Protein AF-A0A0F9W811-F1 (afdb_monomer)

Sequence (191 aa):
DYILAFFDRDYGKLIGFLNEFILLLQENDELLKRELPMYFTNFIKNNLNNFWKDELVLSNKDFNTFKDIHLFGCFFSDLANLFYLLVNPNNKFMLFNYDKCARYLFGCSMVTVLMHFQEDIDEKNLKCSVYDNKNNVLEYKLMIDSTKKIIFFTFDLRYLKEYNIRQIDCIVQTTQKHYQSCDINLTEYLQ

Solvent-accessible surface area (backbone atoms only — not comparable to full-atom values): 11214 Å² total; per-residue (Å²): 106,70,65,41,60,54,44,75,66,38,63,68,60,49,53,52,51,52,54,54,51,54,58,50,70,71,49,57,72,71,57,33,70,61,46,49,64,52,52,52,52,51,49,50,70,74,51,58,40,69,58,58,49,50,36,41,63,74,65,75,48,58,68,68,66,41,39,56,67,62,46,47,56,50,49,52,42,52,51,48,40,57,56,44,37,79,79,33,83,81,60,74,72,71,77,77,64,73,59,84,68,59,73,68,81,76,48,69,52,65,51,70,51,76,49,81,48,97,55,73,59,63,72,93,60,54,45,74,50,38,25,38,90,83,71,46,80,56,84,67,48,79,48,67,45,96,78,32,30,37,41,36,44,35,30,53,40,58,61,34,53,78,70,65,54,43,35,34,33,44,37,43,33,47,93,88,50,79,45,75,50,69,77,45,75,40,56,83,81,68,113

Secondary structure (DSSP, 8-state):
-HHHHHTTT-HHHHHHHHHHHHHHHTS-HHHHHHHHHHHHHHHHHHH--HHHHHHHHHHT--HHHHIIIIIIHHHHHHHHHHHHHHH-TTPPP----GGGG-S-----PEEEEEEE-SS---GGG-EEEEEETT-PBPP-EEEE-TTS-EEEEEEEHHHHHHTT--EEEEEEE-SS-EEEEEEEE-GGGG-

pLDDT: mean 80.27, std 12.57, range [38.5, 97.0]

Foldseek 3Di:
DLLCVLQVVPVVVVVVLVVVVVVLVPDDPVSSVVVVVVSVLVCSVVSVDPQNVVLCVVVPDPPVVSCVQPPVVQVVQVVVQVVVCVVPVPDDRDPPCSVVVPPDSVGFPKDKDKDFAPDADDPVAKDKFKAAPVRDTDDFDWDADPSNGMIITIDGLVSCQVVVRQFMKIWIDGPVDIDIDGGHGRNVVND

Organism: NCBI:txid40302

Structure (mmCIF, N/CA/C/O backbone):
data_AF-A0A0F9W811-F1
#
_entry.id   AF-A0A0F9W811-F1
#
loop_
_atom_site.group_PDB
_atom_site.id
_atom_site.type_symbol
_atom_site.label_atom_id
_atom_site.label_alt_id
_atom_site.label_comp_id
_atom_site.label_asym_id
_atom_site.label_entity_id
_atom_site.label_seq_id
_atom_site.pdbx_PDB_ins_code
_atom_site.Cartn_x
_atom_site.Cartn_y
_atom_site.Cartn_z
_atom_site.occupancy
_atom_site.B_iso_or_equiv
_atom_site.auth_seq_id
_atom_site.auth_comp_id
_atom_site.auth_asym_id
_atom_site.auth_atom_id
_atom_site.pdbx_PDB_model_num
ATOM 1 N N . ASP A 1 1 ? -0.895 -3.242 -6.214 1.00 53.81 1 ASP A N 1
ATOM 2 C CA . ASP A 1 1 ? -0.460 -2.945 -4.830 1.00 53.81 1 ASP A CA 1
ATOM 3 C C . ASP A 1 1 ? 1.043 -2.853 -4.641 1.00 53.81 1 ASP A C 1
ATOM 5 O O . ASP A 1 1 ? 1.455 -1.974 -3.904 1.00 53.81 1 ASP A O 1
ATOM 9 N N . TYR A 1 2 ? 1.865 -3.683 -5.289 1.00 64.19 2 TYR A N 1
ATOM 10 C CA . TYR A 1 2 ? 3.321 -3.686 -5.085 1.00 64.19 2 TYR A CA 1
ATOM 11 C C . TYR A 1 2 ? 3.994 -2.337 -5.388 1.00 64.19 2 TYR A C 1
ATOM 13 O O . TYR A 1 2 ? 4.680 -1.778 -4.534 1.00 64.19 2 TYR A O 1
ATOM 21 N N . ILE A 1 3 ? 3.710 -1.761 -6.565 1.00 67.50 3 ILE A N 1
ATOM 22 C CA . ILE A 1 3 ? 4.128 -0.393 -6.917 1.00 67.50 3 ILE A CA 1
ATOM 23 C C . ILE A 1 3 ? 3.638 0.599 -5.859 1.00 67.50 3 ILE A C 1
ATOM 25 O O . ILE A 1 3 ? 4.427 1.354 -5.305 1.00 67.50 3 ILE A O 1
ATOM 29 N N . LEU A 1 4 ? 2.346 0.576 -5.522 1.00 69.25 4 LEU A N 1
ATOM 30 C CA . LEU A 1 4 ? 1.779 1.511 -4.546 1.00 69.25 4 LEU A CA 1
ATOM 31 C C . LEU A 1 4 ? 2.443 1.380 -3.169 1.00 69.25 4 LEU A C 1
ATOM 33 O O . LEU A 1 4 ? 2.691 2.391 -2.525 1.00 69.25 4 LEU A O 1
ATOM 37 N N . ALA A 1 5 ? 2.773 0.164 -2.733 1.00 67.62 5 ALA A N 1
ATOM 38 C CA . ALA A 1 5 ? 3.494 -0.084 -1.493 1.00 67.62 5 ALA A CA 1
ATOM 39 C C . ALA A 1 5 ? 4.920 0.475 -1.542 1.00 67.62 5 ALA A C 1
ATOM 41 O O . ALA A 1 5 ? 5.371 1.023 -0.545 1.00 67.62 5 ALA A O 1
ATOM 42 N N . PHE A 1 6 ? 5.606 0.406 -2.688 1.00 74.50 6 PHE A N 1
ATOM 43 C CA . PHE A 1 6 ? 6.919 1.031 -2.882 1.00 74.50 6 PHE A CA 1
ATOM 44 C C . PHE A 1 6 ? 6.873 2.556 -2.716 1.00 74.50 6 PHE A C 1
ATOM 46 O O . PHE A 1 6 ? 7.764 3.146 -2.116 1.00 74.50 6 PHE A O 1
ATOM 53 N N . PHE A 1 7 ? 5.803 3.186 -3.198 1.00 76.62 7 PHE A N 1
ATOM 54 C CA . PHE A 1 7 ? 5.612 4.635 -3.120 1.00 76.62 7 PHE A CA 1
ATOM 55 C C . PHE A 1 7 ? 4.908 5.107 -1.841 1.00 76.62 7 PHE A C 1
ATOM 57 O O . PHE A 1 7 ? 4.461 6.245 -1.799 1.00 76.62 7 PHE A O 1
ATOM 64 N N . ASP A 1 8 ? 4.754 4.270 -0.809 1.00 76.44 8 ASP A N 1
ATOM 65 C CA . ASP A 1 8 ? 3.960 4.594 0.393 1.00 76.44 8 ASP A CA 1
ATOM 66 C C . ASP A 1 8 ? 2.519 5.045 0.082 1.00 76.44 8 ASP A C 1
ATOM 68 O O . ASP A 1 8 ? 1.890 5.754 0.866 1.00 76.44 8 ASP A O 1
ATOM 72 N N . ARG A 1 9 ? 1.986 4.626 -1.071 1.00 77.44 9 ARG A N 1
ATOM 73 C CA . ARG A 1 9 ? 0.714 5.086 -1.648 1.00 77.44 9 ARG A CA 1
ATOM 74 C C . ARG A 1 9 ? 0.670 6.609 -1.882 1.00 77.44 9 ARG A C 1
ATOM 76 O O . ARG A 1 9 ? -0.408 7.175 -2.030 1.00 77.44 9 ARG A O 1
ATOM 83 N N . ASP A 1 10 ? 1.828 7.264 -1.964 1.00 80.12 10 ASP A N 1
ATOM 84 C CA . ASP A 1 10 ? 1.986 8.667 -2.346 1.00 80.12 10 ASP A CA 1
ATOM 85 C C . ASP A 1 10 ? 1.920 8.797 -3.873 1.00 80.12 10 ASP A C 1
ATOM 87 O O . ASP A 1 10 ? 2.887 8.557 -4.607 1.00 80.12 10 ASP A O 1
ATOM 91 N N . TYR A 1 11 ? 0.742 9.180 -4.362 1.00 82.06 11 TYR A N 1
ATOM 92 C CA . TYR A 1 11 ? 0.500 9.366 -5.790 1.00 82.06 11 TYR A CA 1
ATOM 93 C C . TYR A 1 11 ? 1.362 10.476 -6.404 1.00 82.06 11 TYR A C 1
ATOM 95 O O . TYR A 1 11 ? 1.693 10.390 -7.584 1.00 82.06 11 TYR A O 1
ATOM 103 N N . GLY A 1 12 ? 1.765 11.491 -5.630 1.00 83.56 12 GLY A N 1
ATOM 104 C CA . GLY A 1 12 ? 2.634 12.563 -6.112 1.00 83.56 12 GLY A CA 1
ATOM 105 C C . GLY A 1 12 ? 4.025 12.039 -6.464 1.00 83.56 12 GLY A C 1
ATOM 106 O O . GLY A 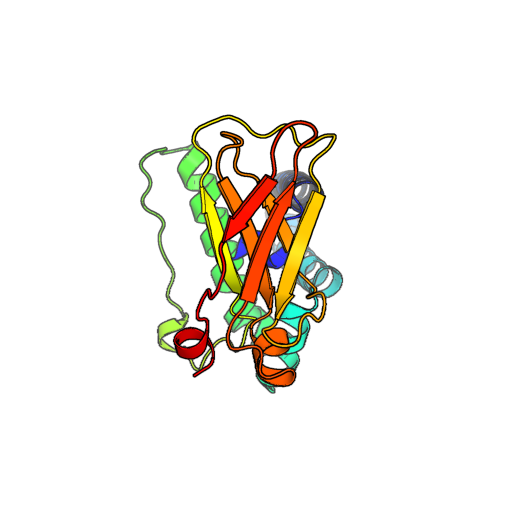1 12 ? 4.528 12.310 -7.556 1.00 83.56 12 GLY A O 1
ATOM 107 N N . LYS A 1 13 ? 4.611 11.212 -5.588 1.00 83.25 13 LYS A N 1
ATOM 108 C CA . LYS A 1 13 ? 5.892 10.535 -5.860 1.00 83.25 13 LYS A CA 1
ATOM 109 C C . LYS A 1 13 ? 5.801 9.581 -7.047 1.00 83.25 13 LYS A C 1
ATOM 111 O O . LYS A 1 13 ? 6.709 9.561 -7.874 1.00 83.25 13 LYS A O 1
ATOM 116 N N . LEU A 1 14 ? 4.707 8.821 -7.149 1.00 84.06 14 LEU A N 1
ATOM 117 C CA . LEU A 1 14 ? 4.484 7.905 -8.271 1.00 84.06 14 LEU A CA 1
ATOM 118 C C . LEU A 1 14 ? 4.412 8.659 -9.607 1.00 84.06 14 LEU A C 1
ATOM 120 O O . LEU A 1 14 ? 5.067 8.266 -10.569 1.00 84.06 14 LEU A O 1
ATOM 124 N N . ILE A 1 15 ? 3.642 9.750 -9.664 1.00 84.38 15 ILE A N 1
ATOM 125 C CA . ILE A 1 15 ? 3.523 10.586 -10.866 1.00 84.38 15 ILE A CA 1
ATOM 126 C C . ILE A 1 15 ? 4.874 11.221 -11.216 1.00 84.38 15 ILE A C 1
ATOM 128 O O . ILE A 1 15 ? 5.262 11.211 -12.382 1.00 84.38 15 ILE A O 1
ATOM 132 N N . GLY A 1 16 ? 5.609 11.733 -10.223 1.00 87.12 16 GLY A N 1
ATOM 133 C CA . GLY A 1 16 ? 6.950 12.289 -10.421 1.00 87.12 16 GLY A CA 1
ATOM 134 C C . GLY A 1 16 ? 7.912 11.276 -11.045 1.00 87.12 16 GLY A C 1
ATOM 135 O O . GLY A 1 16 ? 8.515 11.562 -12.077 1.00 87.12 16 GLY A O 1
ATOM 136 N N . PHE A 1 17 ? 7.967 10.066 -10.485 1.00 87.31 17 PHE A N 1
ATOM 137 C CA . PHE A 1 17 ? 8.748 8.959 -11.035 1.00 87.31 17 PHE A CA 1
ATOM 138 C C . PHE A 1 17 ? 8.347 8.626 -12.480 1.00 87.31 17 PHE A C 1
ATOM 140 O O . PHE A 1 17 ? 9.211 8.511 -13.342 1.00 87.31 17 PHE A O 1
ATOM 147 N N . LEU A 1 18 ? 7.047 8.497 -12.773 1.00 85.06 18 LEU A N 1
ATOM 148 C CA . LEU A 1 18 ? 6.585 8.168 -14.126 1.00 85.06 18 LEU A CA 1
ATOM 149 C C . LEU A 1 18 ? 6.963 9.253 -15.142 1.00 85.06 18 LEU A C 1
ATOM 151 O O . LEU A 1 18 ? 7.342 8.922 -16.262 1.00 85.06 18 LEU A O 1
ATOM 155 N N . ASN A 1 19 ? 6.904 10.529 -14.758 1.00 87.56 19 ASN A N 1
ATOM 156 C CA . ASN A 1 19 ? 7.306 11.635 -15.628 1.00 87.56 19 ASN A CA 1
ATOM 157 C C . ASN A 1 19 ? 8.805 11.595 -15.948 1.00 87.56 19 ASN A C 1
ATOM 159 O O . ASN A 1 19 ? 9.180 11.682 -17.115 1.00 87.56 19 ASN A O 1
ATOM 163 N N . GLU A 1 20 ? 9.657 11.431 -14.933 1.00 88.88 20 GLU A N 1
ATOM 164 C CA . GLU A 1 20 ? 11.106 11.275 -15.126 1.00 88.88 20 GLU A CA 1
ATOM 165 C C . GLU A 1 20 ? 11.428 10.049 -15.983 1.00 88.88 20 GLU A C 1
ATOM 167 O O . GLU A 1 20 ? 12.243 10.116 -16.901 1.00 88.88 20 GLU A O 1
ATOM 172 N N . PHE A 1 21 ? 10.745 8.938 -15.717 1.00 86.19 21 PHE A N 1
ATOM 173 C CA . PHE A 1 21 ? 10.932 7.701 -16.451 1.00 86.19 21 PHE A CA 1
ATOM 174 C C . PHE A 1 21 ? 10.556 7.844 -17.931 1.00 86.19 21 PHE A C 1
ATOM 176 O O . PHE A 1 21 ? 11.301 7.393 -18.797 1.00 86.19 21 PHE A O 1
ATOM 183 N N . ILE A 1 22 ? 9.443 8.512 -18.246 1.00 85.19 22 ILE A N 1
ATOM 184 C CA . ILE A 1 22 ? 9.042 8.788 -19.633 1.00 85.19 22 ILE A CA 1
ATOM 185 C C . ILE A 1 22 ? 10.079 9.661 -20.345 1.00 85.19 22 ILE A C 1
ATOM 187 O O . ILE A 1 22 ? 10.392 9.382 -21.499 1.00 85.19 22 ILE A O 1
ATOM 191 N N . LEU A 1 23 ? 10.623 10.685 -19.679 1.00 87.31 23 LEU A N 1
ATOM 192 C CA . LEU A 1 23 ? 11.679 11.526 -20.255 1.00 87.31 23 LEU A CA 1
ATOM 193 C C . LEU A 1 23 ? 12.930 10.705 -20.580 1.00 87.31 23 LEU A C 1
ATOM 195 O O . LEU A 1 23 ? 13.490 10.850 -21.662 1.00 87.31 23 LEU A O 1
ATOM 199 N N . LEU A 1 24 ? 13.317 9.794 -19.687 1.00 86.25 24 LEU A N 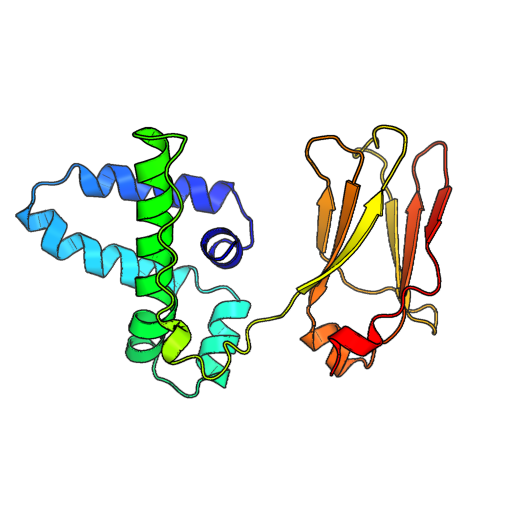1
ATOM 200 C CA . LEU A 1 24 ? 14.455 8.906 -19.906 1.00 86.25 24 LEU A CA 1
ATOM 201 C C . LEU A 1 24 ? 14.248 7.985 -21.118 1.00 86.25 24 LEU A C 1
ATOM 203 O O . LEU A 1 24 ? 15.162 7.787 -21.911 1.00 86.25 24 LEU A O 1
ATOM 207 N N . LEU A 1 25 ? 13.035 7.451 -21.301 1.00 83.44 25 LEU A N 1
ATOM 208 C CA . LEU A 1 25 ? 12.693 6.595 -22.445 1.00 83.44 25 LEU A CA 1
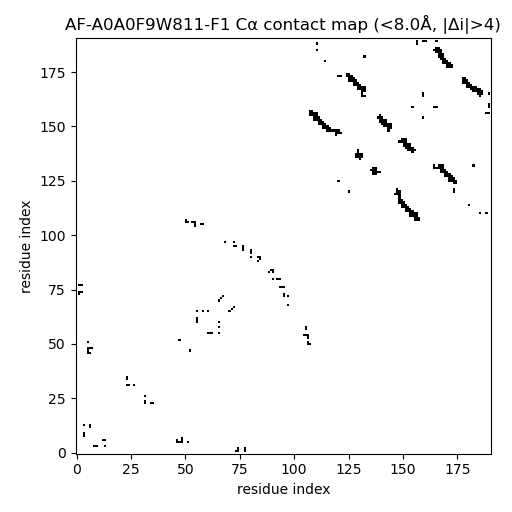ATOM 209 C C . LEU A 1 25 ? 12.738 7.324 -23.801 1.00 83.44 25 LEU A C 1
ATOM 211 O O . LEU A 1 25 ? 12.700 6.662 -24.836 1.00 83.44 25 LEU A O 1
ATOM 215 N N . GLN A 1 26 ? 12.793 8.659 -23.814 1.00 86.62 26 GLN A N 1
ATOM 216 C CA . GLN A 1 26 ? 12.935 9.457 -25.037 1.00 86.62 26 GLN A CA 1
ATOM 217 C C . GLN A 1 26 ? 14.398 9.624 -25.475 1.00 86.62 26 GLN A C 1
ATOM 219 O O . GLN A 1 26 ? 14.650 10.160 -26.557 1.00 86.62 26 GLN A O 1
ATOM 224 N N . GLU A 1 27 ? 15.363 9.190 -24.660 1.00 83.81 27 GLU A N 1
ATOM 225 C CA . GLU A 1 27 ? 16.774 9.201 -25.032 1.00 83.81 27 GLU A CA 1
ATOM 226 C C . GLU A 1 27 ? 17.095 8.169 -26.122 1.00 83.81 27 GLU A C 1
ATOM 228 O O . GLU A 1 27 ? 16.334 7.240 -26.391 1.00 83.81 27 GLU A O 1
ATOM 233 N N . ASN A 1 28 ? 18.249 8.327 -26.776 1.00 88.12 28 ASN A N 1
ATOM 234 C CA . ASN A 1 28 ? 18.689 7.355 -27.774 1.00 88.12 28 ASN A CA 1
ATOM 235 C C . ASN A 1 28 ? 19.027 5.994 -27.138 1.00 88.12 28 ASN A C 1
ATOM 237 O O . ASN A 1 28 ? 19.412 5.916 -25.973 1.00 88.12 28 ASN A O 1
ATOM 241 N N . ASP A 1 29 ? 18.943 4.923 -27.931 1.00 82.12 29 ASP A N 1
ATOM 242 C CA . ASP A 1 29 ? 19.092 3.541 -27.454 1.00 82.12 29 ASP A CA 1
ATOM 243 C C . ASP A 1 29 ? 20.409 3.254 -26.710 1.00 82.12 29 ASP A C 1
ATOM 245 O O . ASP A 1 29 ? 20.436 2.419 -25.801 1.00 82.12 29 ASP A O 1
ATOM 249 N N . GLU A 1 30 ? 21.518 3.893 -27.096 1.00 81.25 30 GLU A N 1
ATOM 250 C CA . GLU A 1 30 ? 22.820 3.673 -26.454 1.00 81.25 30 GLU A CA 1
ATOM 251 C C . GLU A 1 30 ? 22.891 4.312 -25.066 1.00 81.25 30 GLU A C 1
ATOM 253 O O . GLU A 1 30 ? 23.332 3.662 -24.113 1.00 81.25 30 GLU A O 1
ATOM 258 N N . LEU A 1 31 ? 22.429 5.559 -24.942 1.00 79.69 31 LEU A N 1
ATOM 259 C CA . LEU A 1 31 ? 22.303 6.245 -23.659 1.00 79.69 31 LEU A CA 1
ATOM 260 C C . LEU A 1 31 ? 21.301 5.516 -22.774 1.00 79.69 31 LEU A C 1
ATOM 262 O O . LEU A 1 31 ? 21.637 5.159 -21.646 1.00 79.69 31 LEU A O 1
ATOM 266 N N . LEU A 1 32 ? 20.141 5.165 -23.325 1.00 78.44 32 LEU A N 1
ATOM 267 C CA . LEU A 1 32 ? 19.087 4.470 -22.606 1.00 78.44 32 LEU A CA 1
ATOM 268 C C . LEU A 1 32 ? 19.599 3.171 -21.971 1.00 78.44 32 LEU A C 1
ATOM 270 O O . LEU A 1 32 ? 19.407 2.954 -20.778 1.00 78.44 32 LEU A O 1
ATOM 274 N N . LYS A 1 33 ? 20.330 2.325 -22.709 1.00 76.06 33 LYS A N 1
ATOM 275 C CA . LYS A 1 33 ? 20.892 1.073 -22.158 1.00 76.06 33 LYS A CA 1
ATOM 276 C C . LYS A 1 33 ? 21.815 1.291 -20.955 1.00 76.06 33 LYS A C 1
ATOM 278 O O . LYS A 1 33 ? 21.906 0.409 -20.101 1.00 76.06 33 LYS A O 1
ATOM 283 N N . ARG A 1 34 ? 22.506 2.430 -20.888 1.00 80.81 34 ARG A N 1
ATOM 284 C CA . ARG A 1 34 ? 23.431 2.774 -19.799 1.00 80.81 34 ARG A CA 1
ATOM 285 C C . ARG A 1 34 ? 22.722 3.457 -18.631 1.00 80.81 34 ARG A C 1
ATOM 287 O O . ARG A 1 34 ? 22.974 3.117 -17.477 1.00 80.81 34 ARG A O 1
ATOM 294 N N . GLU A 1 35 ? 21.876 4.431 -18.931 1.00 82.50 35 GLU A N 1
ATOM 295 C CA . GLU A 1 35 ? 21.227 5.312 -17.959 1.00 82.50 35 GLU A CA 1
ATOM 296 C C . GLU A 1 35 ? 20.109 4.576 -17.216 1.00 82.50 35 GLU A C 1
ATOM 298 O O . GLU A 1 35 ? 19.956 4.724 -16.005 1.00 82.50 35 GLU A O 1
ATOM 303 N N . LEU A 1 36 ? 19.378 3.708 -17.919 1.00 81.50 36 LEU A N 1
ATOM 304 C CA . LEU A 1 36 ? 18.203 3.021 -17.398 1.00 81.50 36 LEU A CA 1
ATOM 305 C C . LEU A 1 36 ? 18.513 2.173 -16.147 1.00 81.50 36 LEU A C 1
ATOM 307 O O . LEU A 1 36 ? 17.887 2.405 -15.109 1.00 81.50 36 LEU A O 1
ATOM 311 N N . PRO A 1 37 ? 19.512 1.263 -16.135 1.00 79.50 37 PRO A N 1
ATOM 312 C CA . PRO A 1 37 ? 19.833 0.496 -14.928 1.00 79.50 37 PRO A CA 1
ATOM 313 C C . PRO A 1 37 ? 20.303 1.370 -13.755 1.00 79.50 37 PRO A C 1
ATOM 315 O O . PRO A 1 37 ? 20.029 1.047 -12.591 1.00 79.50 37 PRO A O 1
ATOM 318 N N . MET A 1 38 ? 21.008 2.471 -14.044 1.00 84.00 38 MET A N 1
ATOM 319 C CA . MET A 1 38 ? 21.496 3.415 -13.035 1.00 84.00 38 MET A CA 1
ATOM 320 C C . MET A 1 38 ? 20.349 4.209 -12.416 1.00 84.00 38 MET A C 1
ATOM 322 O O . MET A 1 38 ? 20.258 4.272 -11.189 1.00 84.00 38 MET A O 1
ATOM 326 N N . TYR A 1 39 ? 19.456 4.751 -13.248 1.00 85.00 39 TYR A N 1
ATOM 327 C CA . TYR A 1 39 ? 18.245 5.445 -12.828 1.00 85.00 39 TYR A CA 1
ATOM 328 C C . TYR A 1 39 ? 17.444 4.577 -11.862 1.00 85.00 39 TYR A C 1
ATOM 330 O O . TYR A 1 39 ? 17.197 4.979 -10.728 1.00 85.00 39 TYR A O 1
ATOM 338 N N . PHE A 1 40 ? 17.150 3.335 -12.251 1.00 79.19 40 PHE A N 1
ATOM 339 C CA . PHE A 1 40 ? 16.378 2.421 -11.416 1.00 79.19 40 PHE A CA 1
ATOM 340 C C . PHE A 1 40 ? 17.080 2.033 -10.118 1.00 79.19 40 PHE A C 1
ATOM 342 O O . PHE A 1 40 ? 16.454 2.001 -9.060 1.00 79.19 40 PHE A O 1
ATOM 349 N N . THR A 1 41 ? 18.385 1.761 -10.166 1.00 81.19 41 THR A N 1
ATOM 350 C CA . THR A 1 41 ? 19.141 1.413 -8.956 1.00 81.19 41 THR A CA 1
ATOM 351 C C . THR A 1 41 ? 19.171 2.584 -7.972 1.00 81.19 41 THR A C 1
ATOM 353 O O . THR A 1 41 ? 18.936 2.387 -6.779 1.00 81.19 41 THR A O 1
ATOM 356 N N . ASN A 1 42 ? 19.405 3.803 -8.463 1.00 83.62 42 ASN A N 1
ATOM 357 C CA . ASN A 1 42 ? 19.417 5.013 -7.643 1.00 83.62 42 ASN A CA 1
ATOM 358 C C . ASN A 1 42 ? 18.027 5.340 -7.102 1.00 83.62 42 ASN A C 1
ATOM 360 O O . ASN A 1 42 ? 17.887 5.622 -5.913 1.00 83.62 42 ASN A O 1
ATOM 364 N N . PHE A 1 43 ? 17.003 5.253 -7.951 1.00 81.38 43 PHE A N 1
ATOM 365 C CA . PHE A 1 43 ? 15.617 5.462 -7.563 1.00 81.38 43 PHE A CA 1
ATOM 366 C C . PHE A 1 43 ? 15.238 4.532 -6.409 1.00 81.38 43 PHE A C 1
ATOM 368 O O . PHE A 1 43 ? 14.789 5.010 -5.367 1.00 81.38 43 PHE A O 1
ATOM 375 N N . ILE A 1 44 ? 15.504 3.229 -6.541 1.00 80.75 44 ILE A N 1
ATOM 376 C CA . ILE A 1 44 ? 15.175 2.262 -5.494 1.00 80.75 44 ILE A CA 1
ATOM 377 C C . ILE A 1 44 ? 15.943 2.544 -4.208 1.00 80.75 44 ILE A C 1
ATOM 379 O O . ILE A 1 44 ? 15.362 2.551 -3.127 1.00 80.75 44 ILE A O 1
ATOM 383 N N . LYS A 1 45 ? 17.248 2.796 -4.316 1.00 80.38 45 LYS A N 1
ATOM 384 C CA . LYS A 1 45 ? 18.102 3.059 -3.157 1.00 80.38 45 LYS A CA 1
ATOM 385 C C . LYS A 1 45 ? 17.645 4.294 -2.374 1.00 80.38 45 LYS A C 1
ATOM 387 O O . LYS A 1 45 ? 17.654 4.273 -1.147 1.00 80.38 45 LYS A O 1
ATOM 392 N N . ASN A 1 46 ? 17.232 5.346 -3.077 1.00 81.25 46 ASN A N 1
ATOM 393 C CA . ASN A 1 46 ? 16.844 6.620 -2.471 1.00 81.25 46 ASN A CA 1
ATOM 394 C C . ASN A 1 46 ? 15.400 6.626 -1.957 1.00 81.25 46 ASN A C 1
ATOM 396 O O . ASN A 1 46 ? 15.082 7.395 -1.055 1.00 81.25 46 ASN A O 1
ATOM 400 N N . ASN A 1 47 ? 14.540 5.766 -2.506 1.00 76.75 47 ASN A N 1
ATOM 401 C CA . ASN A 1 47 ? 13.113 5.716 -2.184 1.00 76.75 47 ASN A CA 1
ATOM 402 C C . ASN A 1 47 ? 12.707 4.426 -1.460 1.00 76.75 47 ASN A C 1
ATOM 404 O O . ASN A 1 47 ? 11.522 4.123 -1.362 1.00 76.75 47 ASN A O 1
ATOM 408 N N . LEU A 1 48 ? 13.676 3.676 -0.924 1.00 79.31 48 LEU A N 1
ATOM 409 C CA . LEU A 1 48 ? 13.409 2.518 -0.081 1.00 79.31 48 LEU A CA 1
ATOM 410 C C . LEU A 1 48 ? 12.683 2.985 1.192 1.00 79.31 48 LEU A C 1
ATOM 412 O O . LEU A 1 48 ? 13.289 3.570 2.099 1.00 79.31 48 LEU A O 1
ATOM 416 N N . ASN A 1 49 ? 11.374 2.761 1.249 1.00 76.44 49 ASN A N 1
ATOM 417 C CA . ASN A 1 49 ? 10.591 3.030 2.447 1.00 76.44 49 ASN A CA 1
ATOM 418 C C . ASN A 1 49 ? 10.941 2.038 3.570 1.00 76.44 49 ASN A C 1
ATOM 420 O O . ASN A 1 49 ? 11.717 1.096 3.385 1.00 76.44 49 ASN A O 1
ATOM 424 N N . ASN A 1 50 ? 10.386 2.265 4.761 1.00 78.12 50 ASN A N 1
ATOM 425 C CA . ASN A 1 50 ? 10.693 1.432 5.926 1.00 78.12 50 ASN A CA 1
ATOM 426 C C . ASN A 1 50 ? 10.324 -0.036 5.694 1.00 78.12 50 ASN A C 1
ATOM 428 O O . ASN A 1 50 ? 11.100 -0.907 6.058 1.00 78.12 50 ASN A O 1
ATOM 432 N N . PHE A 1 51 ? 9.221 -0.304 4.989 1.00 74.06 51 PHE A N 1
ATOM 433 C CA . PHE A 1 51 ? 8.825 -1.662 4.615 1.00 74.06 51 PHE A CA 1
ATOM 434 C C . PHE A 1 51 ? 9.952 -2.395 3.873 1.00 74.06 51 PHE A C 1
ATOM 436 O O . PHE A 1 51 ? 10.395 -3.454 4.306 1.00 74.06 51 PHE A O 1
ATOM 443 N N . TRP A 1 52 ? 10.477 -1.812 2.793 1.00 78.31 52 TRP A N 1
ATOM 444 C CA . TRP A 1 52 ? 11.516 -2.454 1.985 1.00 78.31 52 TRP A CA 1
ATOM 445 C C . TRP A 1 52 ? 12.883 -2.491 2.677 1.00 78.31 52 TRP A C 1
ATOM 447 O O . TRP A 1 52 ? 13.675 -3.397 2.416 1.00 78.31 52 TRP A O 1
ATOM 457 N N . LYS A 1 53 ? 13.166 -1.532 3.567 1.00 80.75 53 LYS A N 1
ATOM 458 C CA . LYS A 1 53 ? 14.356 -1.560 4.433 1.00 80.75 53 LYS A CA 1
ATOM 459 C C . LYS A 1 53 ? 14.299 -2.720 5.417 1.00 80.75 53 LYS A C 1
ATOM 461 O O . LYS A 1 53 ? 15.288 -3.430 5.571 1.00 80.75 53 LYS A O 1
ATOM 466 N N . ASP A 1 54 ? 13.149 -2.922 6.041 1.00 75.88 54 ASP A N 1
ATOM 467 C CA . ASP A 1 54 ? 12.954 -3.994 7.005 1.00 75.88 54 ASP A CA 1
ATOM 468 C C . ASP A 1 54 ? 13.005 -5.356 6.308 1.00 75.88 54 ASP A C 1
ATOM 470 O O . ASP A 1 54 ? 13.698 -6.253 6.781 1.00 75.88 5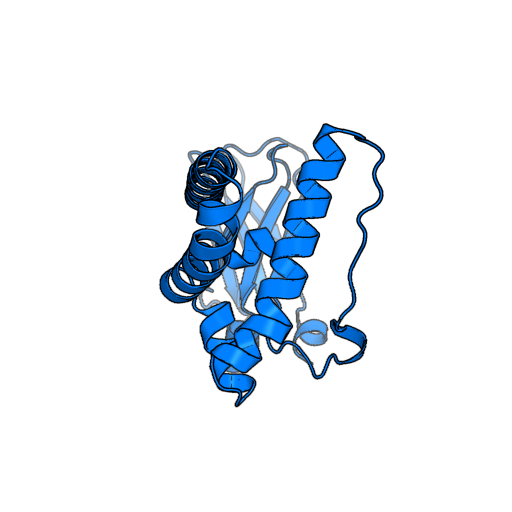4 ASP A O 1
ATOM 474 N N . GLU A 1 55 ? 12.399 -5.477 5.123 1.00 75.50 55 GLU A N 1
ATOM 475 C CA . GLU A 1 55 ? 12.527 -6.671 4.281 1.00 75.50 55 GLU A CA 1
ATOM 476 C C . GLU A 1 55 ? 13.974 -6.983 3.909 1.00 75.50 55 GLU A C 1
ATOM 478 O O . GLU A 1 55 ? 14.407 -8.137 3.974 1.00 75.50 55 GLU A O 1
ATOM 483 N N . LEU A 1 56 ? 14.744 -5.961 3.535 1.00 80.19 56 LEU A N 1
ATOM 484 C CA . LEU A 1 56 ? 16.160 -6.119 3.234 1.00 80.19 56 LEU A CA 1
ATOM 485 C C . LEU A 1 56 ? 16.913 -6.675 4.448 1.00 80.19 56 LEU A C 1
ATOM 487 O O . LEU A 1 56 ? 17.623 -7.673 4.310 1.00 80.19 56 LEU A O 1
ATOM 491 N N . VAL A 1 57 ? 16.709 -6.083 5.630 1.00 79.44 57 VAL A N 1
ATOM 492 C CA . VAL A 1 57 ? 17.334 -6.522 6.888 1.00 79.44 57 VAL A CA 1
ATOM 493 C C . VAL A 1 57 ? 16.929 -7.958 7.241 1.00 79.44 57 VAL A C 1
ATOM 495 O O . VAL A 1 57 ? 17.798 -8.789 7.503 1.00 79.44 57 VAL A O 1
ATOM 498 N N . LEU A 1 58 ? 15.633 -8.278 7.197 1.00 72.50 58 LEU A N 1
ATOM 499 C CA . LEU A 1 58 ? 15.098 -9.597 7.557 1.00 72.50 58 LEU A CA 1
ATOM 500 C C . LEU A 1 58 ? 15.518 -10.694 6.578 1.00 72.50 58 LEU A C 1
ATOM 502 O O . LEU A 1 58 ? 15.733 -11.839 6.976 1.00 72.50 58 LEU A O 1
ATOM 506 N N . SER A 1 59 ? 15.680 -10.354 5.299 1.00 74.69 59 SER A N 1
ATOM 507 C CA . SER A 1 59 ? 16.106 -11.313 4.281 1.00 74.69 59 SER A CA 1
ATOM 508 C C . SER A 1 59 ? 17.552 -11.791 4.454 1.00 74.69 59 SER A C 1
ATOM 510 O O . SER A 1 59 ? 17.916 -12.813 3.868 1.00 74.69 59 SER A O 1
ATOM 512 N N . ASN A 1 60 ? 18.372 -11.060 5.224 1.00 76.81 60 ASN A N 1
ATOM 513 C CA . ASN A 1 60 ? 19.812 -11.282 5.378 1.00 76.81 60 ASN A CA 1
ATOM 514 C C . ASN A 1 60 ? 20.558 -11.386 4.026 1.00 76.81 60 ASN A C 1
ATOM 516 O O . ASN A 1 60 ? 21.497 -12.168 3.868 1.00 76.81 60 ASN A O 1
ATOM 520 N N . LYS A 1 61 ? 20.100 -10.627 3.024 1.00 80.38 61 LYS A N 1
ATOM 521 C CA . LYS A 1 61 ? 20.729 -10.493 1.703 1.00 80.38 61 LYS A CA 1
ATOM 522 C C . LYS A 1 61 ? 21.428 -9.141 1.610 1.00 80.38 61 LYS A C 1
ATOM 524 O O . LYS A 1 61 ? 21.004 -8.169 2.231 1.00 80.38 61 LYS A O 1
ATOM 529 N N . ASP A 1 62 ? 22.467 -9.049 0.786 1.00 88.12 62 ASP A N 1
ATOM 530 C CA . ASP A 1 62 ? 22.977 -7.743 0.381 1.00 88.12 62 ASP A CA 1
ATOM 531 C C . ASP A 1 62 ? 21.961 -7.018 -0.522 1.00 88.12 62 ASP A C 1
ATOM 533 O O . ASP A 1 62 ? 21.096 -7.637 -1.151 1.00 88.12 62 ASP A O 1
ATOM 537 N N . PHE A 1 63 ? 22.080 -5.691 -0.604 1.00 82.56 63 PHE A N 1
ATOM 538 C CA . PHE A 1 63 ? 21.143 -4.863 -1.362 1.00 82.56 63 PHE A CA 1
ATOM 539 C C . PHE A 1 63 ? 21.044 -5.248 -2.843 1.00 82.56 63 PHE A C 1
ATOM 541 O O . PHE A 1 63 ? 19.943 -5.209 -3.383 1.00 82.56 63 PHE A O 1
ATOM 548 N N . ASN A 1 64 ? 22.142 -5.629 -3.507 1.00 81.75 64 ASN A N 1
ATOM 549 C CA . ASN A 1 6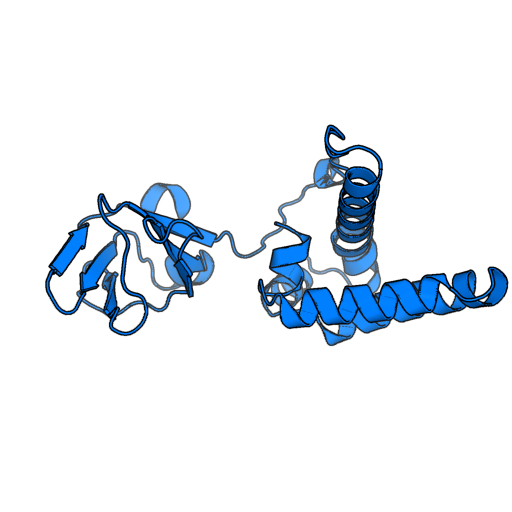4 ? 22.095 -5.954 -4.936 1.00 81.75 64 ASN A CA 1
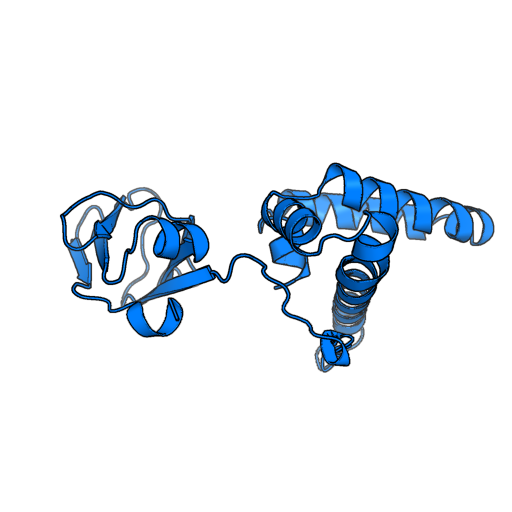ATOM 550 C C . ASN A 1 64 ? 21.286 -7.230 -5.164 1.00 81.75 64 ASN A C 1
ATOM 552 O O . ASN A 1 64 ? 20.339 -7.224 -5.950 1.00 81.75 64 ASN A O 1
ATOM 556 N N . THR A 1 65 ? 21.585 -8.277 -4.394 1.00 80.44 65 THR A N 1
ATOM 557 C CA . THR A 1 65 ? 20.845 -9.543 -4.444 1.00 80.44 65 THR A CA 1
ATOM 558 C C . THR A 1 65 ? 19.370 -9.354 -4.076 1.00 80.44 65 THR A C 1
ATOM 560 O O . THR A 1 65 ? 18.484 -9.923 -4.715 1.00 80.44 65 THR A O 1
ATOM 563 N N . PHE A 1 66 ? 19.075 -8.545 -3.055 1.00 79.06 66 PHE A N 1
ATOM 564 C CA . PHE A 1 66 ? 17.704 -8.234 -2.649 1.00 79.06 66 PHE A CA 1
ATOM 565 C C . PHE A 1 66 ? 16.938 -7.472 -3.737 1.00 79.06 66 PHE A C 1
ATOM 567 O O . PHE A 1 66 ? 15.827 -7.860 -4.098 1.00 79.06 66 PHE A O 1
ATOM 574 N N . LYS A 1 67 ? 17.543 -6.410 -4.278 1.00 78.69 67 LYS A N 1
ATOM 575 C CA . LYS A 1 67 ? 16.964 -5.551 -5.313 1.00 78.69 67 LYS A CA 1
ATOM 576 C C . LYS A 1 67 ? 16.614 -6.350 -6.562 1.00 78.69 67 LYS A C 1
ATOM 578 O O . LYS A 1 67 ? 15.512 -6.190 -7.074 1.00 78.69 67 LYS A O 1
ATOM 583 N N . ASP A 1 68 ? 17.515 -7.206 -7.035 1.00 74.44 68 ASP A N 1
ATOM 584 C CA . ASP A 1 68 ? 17.304 -7.952 -8.277 1.00 74.44 68 ASP A CA 1
ATOM 585 C C . ASP A 1 68 ? 16.184 -8.995 -8.139 1.00 74.44 68 ASP A C 1
ATOM 587 O O . ASP A 1 68 ? 15.360 -9.136 -9.043 1.00 74.44 68 ASP A O 1
ATOM 591 N N . ILE A 1 69 ? 16.113 -9.684 -6.994 1.00 70.31 69 ILE A N 1
ATOM 592 C CA . ILE A 1 69 ? 15.110 -10.729 -6.743 1.00 70.31 69 ILE A CA 1
ATOM 593 C C . ILE A 1 69 ? 13.736 -10.127 -6.450 1.00 70.31 69 ILE A C 1
ATOM 595 O O . ILE A 1 69 ? 12.741 -10.555 -7.027 1.00 70.31 69 ILE A O 1
ATOM 599 N N . HIS A 1 70 ? 13.680 -9.167 -5.528 1.00 68.81 70 HIS A N 1
ATOM 600 C CA . HIS A 1 70 ? 12.415 -8.720 -4.954 1.00 68.81 70 HIS A CA 1
ATOM 601 C C . HIS A 1 70 ? 11.911 -7.445 -5.616 1.00 68.81 70 HIS A C 1
ATOM 603 O O . HIS A 1 70 ? 10.725 -7.315 -5.882 1.00 68.81 70 HIS A O 1
ATOM 609 N N . LEU A 1 71 ? 12.778 -6.492 -5.945 1.00 74.31 71 LEU A N 1
ATOM 610 C CA . LEU A 1 71 ? 12.314 -5.169 -6.360 1.00 74.31 71 LEU A CA 1
ATOM 611 C C . LEU A 1 71 ? 12.225 -5.032 -7.876 1.00 74.31 71 LEU A C 1
ATOM 613 O O . LEU A 1 71 ? 11.158 -4.710 -8.385 1.00 74.31 71 LEU A O 1
ATOM 617 N N . PHE A 1 72 ? 13.303 -5.314 -8.607 1.00 74.12 72 PHE A N 1
ATOM 618 C CA . PHE A 1 72 ? 13.350 -5.133 -10.057 1.00 74.12 72 PHE A CA 1
ATOM 619 C C . PHE A 1 72 ? 12.311 -5.992 -10.777 1.00 74.12 72 PHE A C 1
ATOM 621 O O . PHE A 1 72 ? 11.457 -5.439 -11.466 1.00 74.12 72 PHE A O 1
ATOM 628 N N . GLY A 1 73 ? 12.325 -7.315 -10.595 1.00 67.50 73 GLY A N 1
ATOM 629 C CA . GLY A 1 73 ? 11.423 -8.209 -11.332 1.00 67.50 73 GLY A CA 1
ATOM 630 C C . GLY A 1 73 ? 9.943 -7.828 -11.201 1.00 67.50 73 GLY A C 1
ATOM 631 O O . GLY A 1 73 ? 9.244 -7.691 -12.209 1.00 67.50 73 GLY A O 1
ATOM 632 N N . CYS A 1 74 ? 9.484 -7.590 -9.972 1.00 69.38 74 CYS A N 1
ATOM 633 C CA . CYS A 1 74 ? 8.096 -7.229 -9.684 1.00 69.38 74 CYS A CA 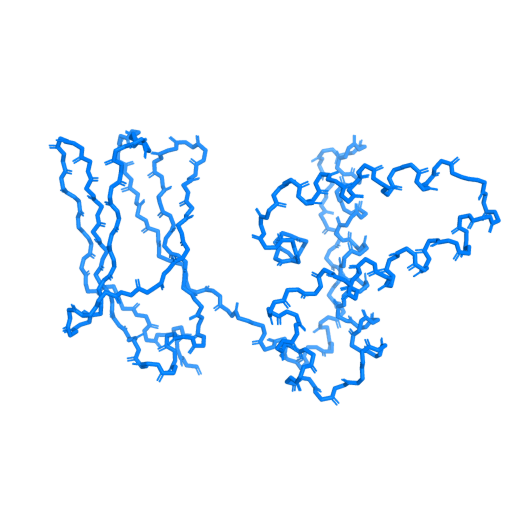1
ATOM 634 C C . CYS A 1 74 ? 7.753 -5.814 -10.171 1.00 69.38 74 CYS A C 1
ATOM 636 O O . CYS A 1 74 ? 6.743 -5.621 -10.843 1.00 69.38 74 CYS A O 1
ATOM 638 N N . PHE A 1 75 ? 8.616 -4.832 -9.897 1.00 72.88 75 PHE A N 1
ATOM 639 C CA . PHE A 1 75 ? 8.388 -3.439 -10.280 1.00 72.88 75 PHE A CA 1
ATOM 640 C C . PHE A 1 75 ? 8.309 -3.254 -11.800 1.00 72.88 75 PHE A C 1
ATOM 642 O O . PHE A 1 75 ? 7.396 -2.597 -12.298 1.00 72.88 75 PHE A O 1
ATOM 649 N N . PHE A 1 76 ? 9.217 -3.879 -12.555 1.00 71.25 76 PHE A N 1
ATOM 650 C CA . PHE A 1 76 ? 9.206 -3.819 -14.018 1.00 71.25 76 PHE A CA 1
ATOM 651 C C . PHE A 1 76 ? 8.006 -4.528 -14.628 1.00 71.25 76 PHE A C 1
ATOM 653 O O . PHE A 1 76 ? 7.407 -4.012 -15.571 1.00 71.25 76 PHE A O 1
ATOM 660 N N . SER A 1 77 ? 7.646 -5.693 -14.091 1.00 71.44 77 SER A N 1
ATOM 661 C CA . SER A 1 77 ? 6.484 -6.441 -14.571 1.00 71.44 77 SER A CA 1
ATOM 662 C C . SER A 1 77 ? 5.199 -5.649 -14.351 1.00 71.44 77 SER A C 1
ATOM 664 O O . SER A 1 77 ? 4.367 -5.566 -15.252 1.00 71.44 77 SER A O 1
ATOM 666 N N . ASP A 1 78 ? 5.060 -5.003 -13.192 1.00 74.31 78 ASP A N 1
ATOM 667 C CA . ASP A 1 78 ? 3.901 -4.166 -12.896 1.00 74.31 78 ASP A CA 1
ATOM 668 C C . ASP A 1 78 ? 3.864 -2.900 -13.766 1.00 74.31 78 ASP A C 1
ATOM 670 O O . ASP A 1 78 ? 2.802 -2.562 -14.288 1.00 74.31 78 ASP A O 1
ATOM 674 N N . LEU A 1 79 ? 5.000 -2.230 -14.007 1.00 77.44 79 LEU A N 1
ATOM 675 C CA . LEU A 1 79 ? 5.057 -1.099 -14.945 1.00 77.44 79 LEU A CA 1
ATOM 676 C C . LEU A 1 79 ? 4.700 -1.524 -16.374 1.00 77.44 79 LEU A C 1
ATOM 678 O O . LEU A 1 79 ? 3.938 -0.836 -17.051 1.00 77.44 79 LEU A O 1
ATOM 682 N N . ALA A 1 80 ? 5.196 -2.677 -16.823 1.00 76.69 80 ALA A N 1
ATOM 683 C CA . ALA A 1 80 ? 4.845 -3.226 -18.126 1.00 76.69 80 ALA A CA 1
ATOM 684 C C . ALA A 1 80 ? 3.342 -3.535 -18.209 1.00 76.69 80 ALA A C 1
ATOM 686 O O . ALA A 1 80 ? 2.695 -3.148 -19.181 1.00 76.69 80 ALA A O 1
ATOM 687 N N . ASN A 1 81 ? 2.765 -4.165 -17.179 1.00 74.38 81 ASN A N 1
ATOM 688 C CA . ASN A 1 81 ? 1.324 -4.413 -17.085 1.00 74.38 81 ASN A CA 1
ATOM 689 C C . ASN A 1 81 ? 0.519 -3.105 -17.180 1.00 74.38 81 ASN A C 1
ATOM 691 O O . ASN A 1 81 ? -0.470 -3.057 -17.915 1.00 74.38 81 ASN A O 1
ATOM 695 N N . LEU A 1 82 ? 0.960 -2.041 -16.495 1.00 77.75 82 LEU A N 1
ATOM 696 C CA . LEU A 1 82 ? 0.333 -0.717 -16.558 1.00 77.75 82 LEU A CA 1
ATOM 697 C C . LEU A 1 82 ? 0.389 -0.117 -17.967 1.00 77.75 82 LEU A C 1
ATOM 699 O O . LEU A 1 82 ? -0.624 0.373 -18.460 1.00 77.75 82 LEU A O 1
ATOM 703 N N . PHE A 1 83 ? 1.531 -0.188 -18.648 1.00 78.25 83 PHE A N 1
ATOM 704 C CA . PHE A 1 83 ? 1.634 0.307 -20.022 1.00 78.25 83 PHE A CA 1
ATOM 705 C C . PHE A 1 83 ? 0.808 -0.517 -21.008 1.00 78.25 83 PHE A C 1
ATOM 707 O O . PHE A 1 83 ? 0.180 0.049 -21.901 1.00 78.25 83 PHE A O 1
ATOM 714 N N . TYR A 1 84 ? 0.726 -1.836 -20.826 1.00 77.62 84 TYR A N 1
ATOM 715 C CA . TYR A 1 84 ? -0.123 -2.677 -21.666 1.00 77.62 84 TYR A CA 1
ATOM 716 C C . TYR A 1 84 ? -1.610 -2.345 -21.536 1.00 77.62 84 TYR A C 1
ATOM 718 O O . TYR A 1 84 ? -2.328 -2.478 -22.524 1.00 77.62 84 TYR A O 1
ATOM 726 N N . LEU A 1 85 ? -2.076 -1.864 -20.378 1.00 76.94 85 LEU A N 1
ATOM 727 C CA . LEU A 1 85 ? -3.458 -1.388 -20.241 1.00 76.94 85 LEU A CA 1
ATOM 728 C C . LEU A 1 85 ? -3.770 -0.182 -21.127 1.00 76.94 85 LEU A C 1
ATOM 730 O O . LEU A 1 85 ? -4.907 -0.051 -21.575 1.00 76.94 85 LEU A O 1
ATOM 734 N N . LEU A 1 86 ? -2.782 0.675 -21.404 1.00 76.50 86 LEU A N 1
ATOM 735 C CA . LEU A 1 86 ? -2.967 1.823 -22.298 1.00 76.50 86 LEU A CA 1
ATOM 736 C C . LEU A 1 86 ? -3.259 1.375 -23.735 1.00 76.50 86 LEU A C 1
ATOM 738 O O . LEU A 1 86 ? -3.983 2.051 -24.459 1.00 76.50 86 LEU A O 1
ATOM 742 N N . VAL A 1 87 ? -2.702 0.231 -24.138 1.00 82.12 87 VAL A N 1
ATOM 743 C CA . VAL A 1 87 ? -2.863 -0.337 -25.484 1.00 82.12 87 VAL A CA 1
ATOM 744 C C . VAL A 1 87 ? -4.061 -1.288 -25.550 1.00 82.12 87 VAL A C 1
ATOM 746 O O . VAL A 1 87 ? -4.774 -1.332 -26.550 1.00 82.12 87 VAL A O 1
ATOM 749 N N . ASN A 1 88 ? -4.298 -2.053 -24.486 1.00 80.12 88 ASN A N 1
ATOM 750 C CA . ASN A 1 88 ? -5.382 -3.017 -24.380 1.00 80.12 88 ASN A CA 1
ATOM 751 C C . ASN A 1 88 ? -6.018 -2.944 -22.980 1.00 80.12 88 ASN A C 1
ATOM 753 O O . ASN A 1 88 ? -5.524 -3.589 -22.052 1.00 80.12 88 ASN A O 1
ATOM 757 N N . PRO A 1 89 ? -7.158 -2.246 -22.827 1.00 83.00 89 PRO A N 1
ATOM 758 C CA . PRO A 1 89 ? -7.861 -2.139 -21.547 1.00 83.00 89 PRO A CA 1
ATOM 759 C C . PRO A 1 89 ? -8.306 -3.484 -20.955 1.00 83.00 89 PRO A C 1
ATOM 761 O O . PRO A 1 89 ? -8.537 -3.582 -19.754 1.00 83.00 89 PRO A O 1
ATOM 764 N N . ASN A 1 90 ? -8.407 -4.532 -21.781 1.00 81.69 90 ASN A N 1
ATOM 765 C CA . ASN A 1 90 ? -8.759 -5.888 -21.354 1.00 81.69 90 ASN A CA 1
ATOM 766 C C . ASN A 1 90 ? -7.528 -6.756 -21.043 1.00 81.69 90 ASN A C 1
ATOM 768 O O . ASN A 1 90 ? -7.665 -7.972 -20.870 1.00 81.69 90 ASN A O 1
ATOM 772 N N . ASN A 1 91 ? -6.321 -6.178 -21.026 1.00 77.19 91 ASN A N 1
ATOM 773 C CA . ASN A 1 91 ? -5.104 -6.917 -20.731 1.00 77.19 91 ASN A CA 1
ATOM 774 C C . ASN A 1 91 ? -5.195 -7.552 -19.339 1.00 77.19 91 ASN A C 1
ATOM 776 O O . ASN A 1 91 ? -5.336 -6.866 -18.327 1.00 77.19 91 ASN A O 1
ATOM 780 N N . LYS A 1 92 ? -5.081 -8.880 -19.286 1.00 76.12 92 LYS A N 1
ATOM 781 C CA . LYS A 1 92 ? -4.931 -9.594 -18.020 1.00 76.12 92 LYS A CA 1
ATOM 782 C C . LYS A 1 92 ? -3.486 -9.451 -17.577 1.00 76.12 92 LYS A C 1
ATOM 784 O O . LYS A 1 92 ? -2.581 -9.762 -18.347 1.00 76.12 92 LYS A O 1
ATOM 789 N N . PHE A 1 93 ? -3.278 -8.993 -16.349 1.00 69.94 93 PHE A N 1
ATOM 790 C CA . PHE A 1 93 ? -1.932 -8.796 -15.827 1.00 69.94 93 PHE A CA 1
ATOM 791 C C . PHE A 1 93 ? -1.152 -10.102 -15.863 1.00 69.94 93 PHE A C 1
ATOM 793 O O . PHE A 1 93 ? -1.604 -11.132 -15.354 1.00 69.94 93 PHE A O 1
ATOM 800 N N . MET A 1 94 ? 0.034 -10.046 -16.462 1.00 64.62 94 MET A N 1
ATOM 801 C CA . MET A 1 94 ? 1.001 -11.116 -16.329 1.00 64.62 94 MET A CA 1
ATOM 802 C C . MET A 1 94 ? 1.622 -10.986 -14.947 1.00 64.62 94 MET A C 1
ATOM 804 O O . MET A 1 94 ? 2.492 -10.151 -14.706 1.00 64.62 94 MET A O 1
ATOM 808 N N . LEU A 1 95 ? 1.116 -11.796 -14.022 1.00 58.00 95 LEU A N 1
ATOM 809 C CA . LEU A 1 95 ? 1.698 -11.955 -12.701 1.00 58.00 95 LEU A CA 1
ATOM 810 C C . LEU A 1 95 ? 2.955 -12.811 -12.850 1.00 58.00 95 LEU A C 1
ATOM 812 O O . LEU A 1 95 ? 2.883 -14.039 -12.952 1.00 58.00 95 LEU A O 1
ATOM 816 N N . PHE A 1 96 ? 4.116 -12.162 -12.885 1.00 54.16 96 PHE A N 1
ATOM 817 C CA . PHE A 1 96 ? 5.385 -12.865 -12.757 1.00 54.16 96 PHE A CA 1
ATOM 818 C C . PHE A 1 96 ? 5.560 -13.298 -11.307 1.00 54.16 96 PHE A C 1
ATOM 820 O O . PHE A 1 96 ? 6.127 -12.594 -10.479 1.00 54.16 96 PHE A O 1
ATOM 827 N N . ASN A 1 97 ? 5.065 -14.496 -11.008 1.00 47.34 97 ASN A N 1
ATOM 828 C CA . ASN A 1 97 ? 5.275 -15.155 -9.729 1.00 47.34 97 ASN A CA 1
ATOM 829 C C . ASN A 1 97 ? 6.712 -15.717 -9.680 1.00 47.34 97 ASN A C 1
ATOM 831 O O . ASN A 1 97 ? 6.928 -16.931 -9.690 1.00 47.34 97 ASN A O 1
ATOM 835 N N . TYR A 1 98 ? 7.722 -14.837 -9.648 1.00 47.53 98 TYR A N 1
ATOM 836 C CA . TYR A 1 98 ? 9.080 -15.227 -9.226 1.00 47.53 98 TYR A CA 1
ATOM 837 C C . TYR A 1 98 ? 9.084 -15.759 -7.776 1.00 47.53 98 TYR A C 1
ATOM 839 O O . TYR A 1 98 ? 9.992 -16.484 -7.370 1.00 47.53 98 TYR A O 1
ATOM 847 N N . ASP A 1 99 ? 7.979 -15.546 -7.061 1.00 43.31 99 ASP A N 1
ATOM 848 C CA . ASP A 1 99 ? 7.557 -16.196 -5.820 1.00 43.31 99 ASP A CA 1
ATOM 849 C C . ASP A 1 99 ? 7.349 -17.723 -5.892 1.00 43.31 99 ASP A C 1
ATOM 851 O O . ASP A 1 99 ? 6.973 -18.344 -4.901 1.00 43.31 99 ASP A O 1
ATOM 855 N N . LYS A 1 100 ? 7.709 -18.413 -6.985 1.00 39.50 100 LYS A N 1
ATOM 856 C CA . LYS A 1 100 ? 8.044 -19.849 -6.855 1.00 39.50 100 LYS A CA 1
ATOM 857 C C . LYS A 1 100 ? 9.282 -20.085 -5.971 1.00 39.50 100 LYS A C 1
ATOM 859 O O . LYS A 1 100 ? 9.474 -21.200 -5.494 1.00 39.50 100 LYS A O 1
ATOM 864 N N . CYS A 1 101 ? 10.069 -19.038 -5.710 1.00 40.62 101 CYS A N 1
ATOM 865 C CA . CYS A 1 101 ? 11.098 -18.977 -4.671 1.00 40.62 101 CYS A CA 1
ATOM 866 C C . CYS A 1 101 ? 10.657 -18.161 -3.438 1.00 40.62 101 CYS A C 1
ATOM 868 O O . CYS A 1 101 ? 11.520 -17.633 -2.733 1.00 40.62 101 CYS A O 1
ATOM 870 N N . ALA A 1 102 ? 9.349 -18.057 -3.155 1.00 38.50 102 ALA A N 1
ATOM 871 C CA . ALA A 1 102 ? 8.817 -17.417 -1.951 1.00 38.50 102 ALA A CA 1
ATOM 872 C C . ALA A 1 102 ? 9.233 -18.182 -0.684 1.00 38.50 102 ALA A C 1
ATOM 874 O O . ALA A 1 102 ? 8.465 -18.917 -0.067 1.00 38.50 102 ALA A O 1
ATOM 875 N N . ARG A 1 103 ? 10.469 -17.970 -0.239 1.00 40.09 103 ARG A N 1
ATOM 876 C CA . ARG A 1 103 ? 10.675 -17.784 1.190 1.00 40.09 103 ARG A CA 1
ATOM 877 C C . ARG A 1 103 ? 10.138 -16.396 1.486 1.00 40.09 103 ARG A C 1
ATOM 879 O O . ARG A 1 103 ? 10.771 -15.425 1.090 1.00 40.09 103 ARG A O 1
ATOM 886 N N . TYR A 1 104 ? 8.939 -16.394 2.066 1.00 43.91 104 TYR A N 1
ATOM 887 C CA . TYR A 1 104 ? 8.246 -15.306 2.748 1.00 43.91 104 TYR A CA 1
ATOM 888 C C . TYR A 1 104 ? 8.893 -13.932 2.535 1.00 43.91 104 TYR A C 1
ATOM 890 O O . TYR A 1 104 ? 9.902 -13.621 3.164 1.00 43.91 104 TYR A O 1
ATOM 898 N N . LEU A 1 105 ? 8.291 -13.100 1.678 1.00 40.66 105 LEU A N 1
ATOM 899 C CA . LEU A 1 105 ? 8.349 -11.663 1.928 1.00 40.66 105 LEU A CA 1
ATOM 900 C C . LEU A 1 105 ? 7.800 -11.484 3.350 1.00 40.66 105 LEU A C 1
ATOM 902 O O . LEU A 1 105 ? 6.654 -11.845 3.620 1.00 40.66 105 LEU A O 1
ATOM 906 N N . PHE A 1 106 ? 8.635 -11.016 4.271 1.00 45.22 106 PHE A N 1
ATOM 907 C CA . PHE A 1 106 ? 8.248 -10.727 5.654 1.00 45.22 106 PHE A CA 1
ATOM 908 C C . PHE A 1 106 ? 7.468 -9.407 5.755 1.00 45.22 106 PHE A C 1
ATOM 910 O O . PHE A 1 106 ? 7.132 -8.959 6.856 1.00 45.22 106 PHE A O 1
ATOM 917 N N . GLY A 1 107 ? 7.193 -8.799 4.595 1.00 43.72 107 GLY A N 1
ATOM 918 C CA . GLY A 1 107 ? 6.773 -7.423 4.473 1.00 43.72 107 GLY A CA 1
ATOM 919 C C . GLY A 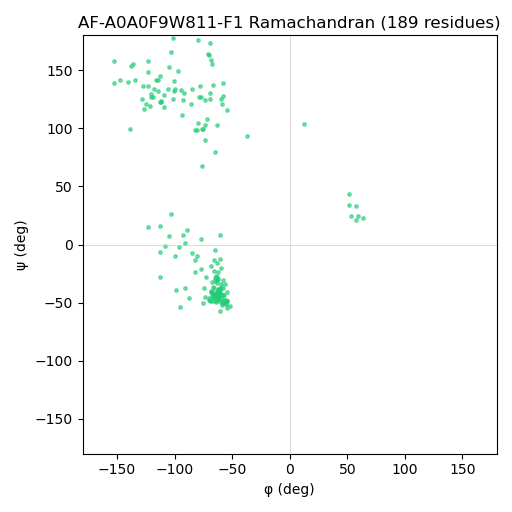1 107 ? 5.517 -7.190 5.273 1.00 43.72 107 GLY A C 1
ATOM 920 O O . GLY A 1 107 ? 4.636 -8.049 5.248 1.00 43.72 107 GLY A O 1
ATOM 921 N N . CYS A 1 108 ? 5.455 -6.043 5.968 1.00 49.31 108 CYS A N 1
ATOM 922 C CA . CYS A 1 108 ? 4.339 -5.610 6.806 1.00 49.31 108 CYS A CA 1
ATOM 923 C C . CYS A 1 108 ? 3.011 -6.007 6.173 1.00 49.31 108 CYS A C 1
ATOM 925 O O . CYS A 1 108 ? 2.457 -5.294 5.331 1.00 49.31 108 CYS A O 1
ATOM 927 N N . SER A 1 109 ? 2.504 -7.169 6.571 1.00 66.56 109 SER A N 1
ATOM 928 C CA . SER A 1 109 ? 1.145 -7.536 6.248 1.00 66.56 109 SER A CA 1
ATOM 929 C C . SER A 1 109 ? 0.311 -6.436 6.877 1.00 66.56 109 SER A C 1
ATOM 931 O O . SER A 1 109 ? 0.513 -6.074 8.032 1.00 66.56 109 SER A O 1
ATOM 933 N N . MET A 1 110 ? -0.522 -5.785 6.088 1.00 76.06 110 MET A N 1
ATOM 934 C CA . MET A 1 110 ? -1.389 -4.755 6.628 1.00 76.06 110 MET A CA 1
ATOM 935 C C . MET A 1 110 ? -2.697 -5.433 6.986 1.00 76.06 110 MET A C 1
ATOM 937 O O . MET A 1 110 ? -3.321 -6.063 6.131 1.00 76.06 110 MET A O 1
ATOM 941 N N . VAL A 1 111 ? -3.122 -5.303 8.236 1.00 83.19 111 VAL A N 1
ATOM 942 C CA . VAL A 1 111 ? -4.479 -5.687 8.618 1.00 83.19 111 VAL A CA 1
ATOM 943 C C . VAL A 1 111 ? -5.359 -4.485 8.328 1.00 83.19 111 VAL A C 1
ATOM 945 O O . VAL A 1 111 ? -5.100 -3.389 8.821 1.00 83.19 111 VAL A O 1
ATOM 948 N N . THR A 1 112 ? -6.360 -4.670 7.472 1.00 88.19 112 THR A N 1
ATOM 949 C CA . THR A 1 112 ? -7.281 -3.596 7.099 1.00 88.19 112 THR A CA 1
ATOM 950 C C . THR A 1 112 ? -8.663 -3.908 7.633 1.00 88.19 112 THR A C 1
ATOM 952 O O . THR A 1 112 ? -9.248 -4.932 7.286 1.00 88.19 112 THR A O 1
ATOM 955 N N . VAL A 1 113 ? -9.192 -3.000 8.442 1.00 89.94 113 VAL A N 1
ATOM 956 C CA . VAL A 1 113 ? -10.584 -3.017 8.878 1.00 89.94 113 VAL A CA 1
ATOM 957 C C . VAL A 1 113 ? -11.347 -1.995 8.055 1.00 89.94 113 VAL A C 1
ATOM 959 O O . VAL A 1 113 ? -10.969 -0.826 7.988 1.00 89.94 113 VAL A O 1
ATOM 962 N N . LEU A 1 114 ? -12.418 -2.450 7.413 1.00 92.75 114 LEU A N 1
ATOM 963 C CA . LEU A 1 114 ? -13.292 -1.598 6.619 1.00 92.75 114 LEU A CA 1
ATOM 964 C C . LEU A 1 114 ? -14.551 -1.249 7.406 1.00 92.75 114 LEU A C 1
ATOM 966 O O . LEU A 1 114 ? -15.138 -2.101 8.072 1.00 92.75 114 LEU A O 1
ATOM 970 N N . MET A 1 115 ? -14.991 -0.004 7.275 1.00 91.69 115 MET A N 1
ATOM 971 C CA . MET A 1 115 ? -16.273 0.460 7.783 1.00 91.69 115 MET A CA 1
ATOM 972 C C . MET A 1 115 ? -17.090 1.006 6.617 1.00 91.69 115 MET A C 1
ATOM 974 O O . MET A 1 115 ? -16.653 1.928 5.929 1.00 91.69 115 MET A O 1
ATOM 978 N N . HIS A 1 116 ? -18.252 0.397 6.376 1.00 91.25 116 HIS A N 1
ATOM 979 C CA . HIS A 1 116 ? -19.139 0.744 5.268 1.00 91.25 116 HIS A CA 1
ATOM 980 C C . HIS A 1 116 ? -20.302 1.614 5.751 1.00 91.25 116 HIS A C 1
ATOM 982 O O . HIS A 1 116 ? -20.994 1.274 6.711 1.00 91.25 116 HIS A O 1
ATOM 988 N N . PHE A 1 117 ? -20.561 2.701 5.032 1.00 87.44 117 PHE A N 1
ATOM 989 C CA . PHE A 1 117 ? -21.581 3.693 5.337 1.00 87.44 117 PHE A CA 1
ATOM 990 C C . PHE A 1 117 ? -22.683 3.665 4.277 1.00 87.44 117 PHE A C 1
ATOM 992 O O . PHE A 1 117 ? -22.446 3.421 3.096 1.00 87.44 117 PHE A O 1
ATOM 999 N N . GLN A 1 118 ? -23.925 3.899 4.702 1.00 87.12 118 GLN A N 1
ATOM 1000 C CA . GLN A 1 118 ? -25.059 3.995 3.773 1.00 87.12 118 GLN A CA 1
ATOM 1001 C C . GLN A 1 118 ? -25.105 5.348 3.044 1.00 87.12 118 GLN A C 1
ATOM 1003 O O . GLN A 1 118 ? -25.696 5.455 1.969 1.00 87.12 118 GLN A O 1
ATOM 1008 N N . GLU A 1 119 ? -24.459 6.364 3.611 1.00 85.44 119 GLU A N 1
ATOM 1009 C CA . GLU A 1 119 ? -24.389 7.732 3.104 1.00 85.44 119 GLU A CA 1
ATOM 1010 C C . GLU A 1 119 ? -22.937 8.169 2.901 1.00 85.44 119 GLU A C 1
ATOM 1012 O O . GLU A 1 119 ? -22.024 7.600 3.501 1.00 85.44 119 GLU A O 1
ATOM 1017 N N . ASP A 1 120 ? -22.746 9.176 2.051 1.00 85.94 120 ASP A N 1
ATOM 1018 C CA . ASP A 1 120 ? -21.435 9.759 1.779 1.00 85.94 120 ASP A CA 1
ATOM 1019 C C . ASP A 1 120 ? -20.903 10.476 3.028 1.00 85.94 120 ASP A C 1
ATOM 1021 O O . ASP A 1 120 ? -21.621 11.213 3.711 1.00 85.94 120 ASP A O 1
ATOM 1025 N N . ILE A 1 121 ? -19.618 10.292 3.306 1.00 85.88 121 ILE A N 1
ATOM 1026 C CA . ILE A 1 121 ? -18.944 10.864 4.466 1.00 85.88 121 ILE A CA 1
ATOM 1027 C C . ILE A 1 121 ? -18.327 12.216 4.093 1.00 85.88 121 ILE A C 1
ATOM 1029 O O . ILE A 1 121 ? -17.578 12.335 3.120 1.00 85.88 121 ILE A O 1
ATOM 1033 N N . ASP A 1 122 ? -18.592 13.241 4.906 1.00 84.06 122 ASP A N 1
ATOM 1034 C CA . ASP A 1 122 ? -17.886 14.522 4.816 1.00 84.06 122 ASP A CA 1
ATOM 1035 C C . ASP A 1 122 ? -16.512 14.437 5.497 1.00 84.06 122 ASP A C 1
ATOM 1037 O O . ASP A 1 122 ? -16.391 14.468 6.723 1.00 84.06 122 ASP A O 1
ATOM 1041 N N . GLU A 1 123 ? -15.466 14.368 4.678 1.00 82.44 123 GLU A N 1
ATOM 1042 C CA . GLU A 1 123 ? -14.070 14.261 5.106 1.00 82.44 123 GLU A CA 1
ATOM 1043 C C . GLU A 1 123 ? -13.587 15.473 5.915 1.00 82.44 123 GLU A C 1
ATOM 1045 O O . GLU A 1 123 ? -12.726 15.327 6.780 1.00 82.44 123 GLU A O 1
ATOM 1050 N N . LYS A 1 124 ? -14.134 16.676 5.671 1.00 82.38 124 LYS A N 1
ATOM 1051 C CA . LYS A 1 124 ? -13.602 17.920 6.262 1.00 82.38 124 LYS A CA 1
ATOM 1052 C C . LYS A 1 124 ? -13.720 17.967 7.781 1.00 82.38 124 LYS A C 1
ATOM 1054 O O . LYS A 1 124 ? -12.937 18.656 8.428 1.00 82.38 124 LYS A O 1
ATOM 1059 N N . ASN A 1 125 ? -14.699 17.261 8.338 1.00 79.94 125 ASN A N 1
ATOM 1060 C CA . ASN A 1 125 ? -14.995 17.262 9.769 1.00 79.94 125 ASN A CA 1
ATOM 1061 C C . ASN A 1 125 ? -14.942 15.859 10.381 1.00 79.94 125 ASN A C 1
ATOM 1063 O O . ASN A 1 125 ? -15.450 15.640 11.483 1.00 79.94 125 ASN A O 1
ATOM 1067 N N . LEU A 1 126 ? -14.360 14.909 9.653 1.00 89.19 126 LEU A N 1
ATOM 1068 C CA . LEU A 1 126 ? -14.304 13.520 10.054 1.00 89.19 126 LEU A CA 1
ATOM 1069 C C . LEU A 1 126 ? -13.300 13.338 11.193 1.00 89.19 126 LEU A C 1
ATOM 1071 O O . LEU A 1 126 ? -12.121 13.665 11.062 1.00 89.19 126 LEU A O 1
ATOM 1075 N N . LYS A 1 127 ? -13.757 12.771 12.309 1.00 93.12 127 LYS A N 1
ATOM 1076 C CA . LYS A 1 127 ? -12.884 12.318 13.392 1.00 93.12 127 LYS A CA 1
ATOM 1077 C C . LYS A 1 127 ? -12.926 10.806 13.457 1.00 93.12 127 LYS A C 1
ATOM 1079 O O . LYS A 1 127 ? -13.992 10.219 13.614 1.00 93.12 127 LYS A O 1
ATOM 1084 N N . CYS A 1 128 ? -11.759 10.195 13.345 1.00 94.25 128 CYS A N 1
ATOM 1085 C CA . CYS A 1 128 ? -11.599 8.756 13.431 1.00 94.25 128 CYS A CA 1
ATOM 1086 C C . CYS A 1 128 ? -10.771 8.418 14.670 1.00 94.25 128 CYS A C 1
ATOM 1088 O O . CYS A 1 128 ? -9.823 9.126 15.022 1.00 94.25 128 CYS A O 1
ATOM 1090 N N . SER A 1 129 ? -11.121 7.345 15.364 1.00 95.62 129 SER A N 1
ATOM 1091 C CA . SER A 1 129 ? -10.348 6.837 16.496 1.00 95.62 129 SER A CA 1
ATOM 1092 C C . SER A 1 129 ? -10.479 5.327 16.557 1.00 95.62 129 SER A C 1
ATOM 1094 O O . SER A 1 129 ? -11.547 4.784 16.284 1.00 95.62 129 SER A O 1
ATOM 1096 N N . VAL A 1 130 ? -9.383 4.657 16.891 1.00 96.44 130 VAL A N 1
ATOM 1097 C CA . VAL A 1 130 ? -9.354 3.208 17.063 1.00 96.44 130 VAL A CA 1
ATOM 1098 C C . VAL A 1 130 ? -8.757 2.910 18.424 1.00 96.44 130 VAL A C 1
ATOM 1100 O O . VAL A 1 130 ? -7.760 3.531 18.796 1.00 96.44 130 VAL A O 1
ATOM 1103 N N . TYR A 1 131 ? -9.366 1.975 19.142 1.00 97.00 131 TYR A N 1
ATOM 1104 C CA . TYR A 1 131 ? -8.950 1.572 20.477 1.00 97.00 131 TYR A CA 1
ATOM 1105 C C . TYR A 1 131 ? -8.659 0.074 20.538 1.00 97.00 131 TYR A C 1
ATOM 1107 O O . TYR A 1 131 ? -9.290 -0.701 19.821 1.00 97.00 131 TYR A O 1
ATOM 1115 N N . ASP A 1 132 ? -7.721 -0.336 21.393 1.00 94.69 132 ASP A N 1
ATOM 1116 C CA . ASP A 1 132 ? -7.614 -1.735 21.820 1.00 94.69 132 ASP A CA 1
ATOM 1117 C C . ASP A 1 132 ? -8.639 -2.066 22.920 1.00 94.69 132 ASP A C 1
ATOM 1119 O O . ASP A 1 132 ? -9.325 -1.198 23.461 1.00 94.69 132 ASP A O 1
ATOM 1123 N N . ASN A 1 133 ? -8.689 -3.334 23.327 1.00 90.94 133 ASN A N 1
ATOM 1124 C CA . ASN A 1 133 ? -9.543 -3.802 24.423 1.00 90.94 133 ASN A CA 1
ATOM 1125 C C . ASN A 1 133 ? -9.193 -3.232 25.817 1.00 90.94 133 ASN A C 1
ATOM 1127 O O . ASN A 1 133 ? -9.889 -3.521 26.792 1.00 90.94 133 ASN A O 1
ATOM 1131 N N . LYS A 1 134 ? -8.114 -2.453 25.939 1.00 92.81 134 LYS A N 1
ATOM 1132 C CA . LYS A 1 134 ? -7.711 -1.730 27.153 1.00 92.81 134 LYS A CA 1
ATOM 1133 C C . LYS A 1 134 ? -8.011 -0.229 27.048 1.00 92.81 134 LYS A C 1
ATOM 1135 O O . LYS A 1 134 ? -7.632 0.512 27.952 1.00 92.81 134 LYS A O 1
ATOM 1140 N N . ASN A 1 135 ? -8.711 0.209 25.998 1.00 91.38 135 ASN A N 1
ATOM 1141 C CA . ASN A 1 135 ? -9.017 1.606 25.678 1.00 91.38 135 ASN A CA 1
ATOM 1142 C C . ASN A 1 135 ? -7.788 2.478 25.364 1.00 91.38 135 ASN A C 1
ATOM 1144 O O . ASN A 1 135 ? -7.857 3.706 25.469 1.00 91.38 135 ASN A O 1
ATOM 1148 N N . ASN A 1 136 ? -6.666 1.883 24.957 1.00 94.69 136 ASN A N 1
ATOM 1149 C CA . ASN A 1 136 ? -5.539 2.646 24.429 1.00 94.69 136 ASN A CA 1
ATOM 1150 C C . ASN A 1 136 ? -5.831 3.056 22.987 1.00 94.69 136 ASN A C 1
ATOM 1152 O O . ASN A 1 136 ? -6.285 2.236 22.192 1.00 94.69 136 ASN A O 1
ATOM 1156 N N . VAL A 1 137 ? -5.532 4.308 22.639 1.00 95.81 137 VAL A N 1
ATOM 1157 C CA . VAL A 1 137 ? -5.627 4.788 21.254 1.00 95.81 137 VAL A CA 1
ATOM 1158 C C . VAL A 1 137 ? -4.542 4.118 20.415 1.00 95.81 137 VAL A C 1
ATOM 1160 O O . V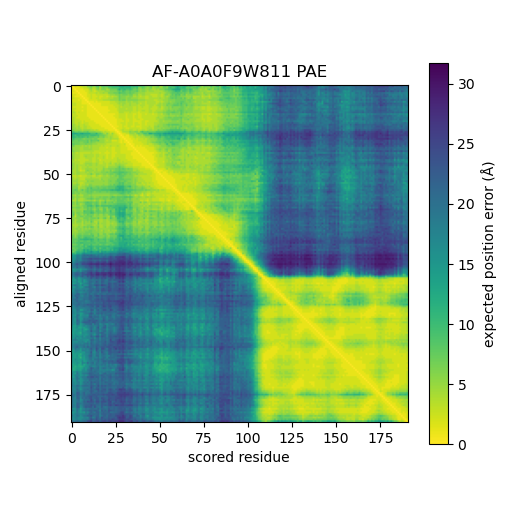AL A 1 137 ? -3.370 4.131 20.792 1.00 95.81 137 VAL A O 1
ATOM 1163 N N . LEU A 1 138 ? -4.937 3.563 19.273 1.00 95.62 138 LEU A N 1
ATOM 1164 C CA . LEU A 1 138 ? -4.045 2.878 18.346 1.00 95.62 138 LEU A CA 1
ATOM 1165 C C . LEU A 1 138 ? -3.588 3.790 17.212 1.00 95.62 138 LEU A C 1
ATOM 1167 O O . LEU A 1 138 ? -4.326 4.670 16.765 1.00 95.62 138 LEU A O 1
ATOM 1171 N N . GLU A 1 139 ? -2.378 3.540 16.718 1.00 92.50 139 GLU A N 1
ATOM 1172 C CA . GLU A 1 139 ? -1.859 4.190 15.518 1.00 92.50 139 GLU A CA 1
ATOM 1173 C C . GLU A 1 139 ? -2.326 3.434 14.267 1.00 92.50 139 GLU A C 1
ATOM 1175 O O . GLU A 1 139 ? -2.279 2.204 14.205 1.00 92.50 139 GLU A O 1
ATOM 1180 N N . TYR A 1 140 ? -2.810 4.167 13.265 1.00 92.31 140 TYR A N 1
ATOM 1181 C CA . TYR A 1 140 ? -3.333 3.590 12.029 1.00 92.31 140 TYR A CA 1
ATOM 1182 C C . TYR A 1 140 ? -3.181 4.552 10.853 1.00 92.31 140 TYR A C 1
ATOM 1184 O O . TYR A 1 140 ? -3.113 5.772 11.016 1.00 92.31 140 TYR A O 1
ATOM 1192 N N . LYS A 1 141 ? -3.184 3.995 9.639 1.00 90.69 141 LYS A N 1
ATOM 1193 C CA . LYS A 1 141 ? -3.353 4.765 8.404 1.00 90.69 141 LYS A CA 1
ATOM 1194 C C . LYS A 1 141 ? -4.822 4.763 8.005 1.00 90.69 141 LYS A C 1
ATOM 1196 O O . LYS A 1 141 ? -5.460 3.710 7.979 1.00 90.69 141 LYS A O 1
ATOM 1201 N N . LEU A 1 142 ? -5.335 5.942 7.679 1.00 90.00 142 LEU A N 1
ATOM 1202 C CA . LEU A 1 142 ? -6.698 6.136 7.203 1.00 90.00 142 LEU A CA 1
ATOM 1203 C C . LEU A 1 142 ? -6.698 6.257 5.679 1.00 90.00 142 LEU A C 1
ATOM 1205 O O . LEU A 1 142 ? -5.906 7.011 5.114 1.00 90.00 142 LEU A O 1
ATOM 1209 N N . MET A 1 143 ? -7.613 5.556 5.020 1.00 87.38 143 MET A N 1
ATOM 1210 C CA . MET A 1 143 ? -7.913 5.756 3.605 1.00 87.38 143 MET A CA 1
ATOM 1211 C C . MET A 1 143 ? -9.427 5.792 3.426 1.00 87.38 143 MET A C 1
ATOM 1213 O O . MET A 1 143 ? -10.147 5.040 4.076 1.00 87.38 143 MET A O 1
ATOM 1217 N N . ILE A 1 144 ? -9.903 6.667 2.549 1.00 85.81 144 ILE A N 1
ATOM 1218 C CA . ILE A 1 144 ? -11.321 6.798 2.213 1.00 85.81 144 ILE A CA 1
ATOM 1219 C C . ILE A 1 144 ? -11.452 6.470 0.734 1.00 85.81 144 ILE A C 1
ATOM 1221 O O . ILE A 1 144 ? -10.628 6.899 -0.078 1.00 85.81 144 ILE A O 1
ATOM 1225 N N . ASP A 1 145 ? -12.435 5.646 0.395 1.00 85.19 145 ASP A N 1
ATOM 1226 C CA . ASP A 1 145 ? -12.675 5.275 -0.990 1.00 85.19 145 ASP A CA 1
ATOM 1227 C C . ASP A 1 145 ? -13.237 6.447 -1.810 1.00 85.19 145 ASP A C 1
ATOM 1229 O O . ASP A 1 145 ? -13.737 7.439 -1.281 1.00 85.19 145 ASP A O 1
ATOM 1233 N N . SER A 1 146 ? -13.187 6.331 -3.136 1.00 81.75 146 SER A N 1
ATOM 1234 C CA . SER A 1 146 ? -13.659 7.396 -4.028 1.00 81.75 146 SER A CA 1
ATOM 1235 C C . SER A 1 146 ? -15.167 7.642 -3.946 1.00 81.75 146 SER A C 1
ATOM 1237 O O . SER A 1 146 ? -15.611 8.738 -4.286 1.00 81.75 146 SER A O 1
ATOM 1239 N N . THR A 1 147 ? -15.955 6.656 -3.494 1.00 85.56 147 THR A N 1
ATOM 1240 C CA . THR A 1 147 ? -17.399 6.828 -3.275 1.00 85.56 147 THR A CA 1
ATOM 1241 C C . THR A 1 147 ? -17.718 7.518 -1.952 1.00 85.56 147 THR A C 1
ATOM 1243 O O . THR A 1 147 ? -18.862 7.912 -1.744 1.00 85.56 147 THR A O 1
ATOM 1246 N N . LYS A 1 148 ? -16.714 7.701 -1.082 1.00 86.94 148 LYS A N 1
ATOM 1247 C CA . LYS A 1 148 ? -16.830 8.277 0.263 1.00 86.94 148 LYS A CA 1
ATOM 1248 C C . LYS A 1 148 ? -17.766 7.499 1.178 1.00 86.94 148 LYS A C 1
ATOM 1250 O O . LYS A 1 148 ? -18.310 8.064 2.122 1.00 86.94 148 LYS A O 1
ATOM 1255 N N . LYS A 1 149 ? -17.958 6.211 0.907 1.00 88.88 149 LYS A N 1
ATOM 1256 C CA . LYS A 1 149 ? -18.820 5.318 1.692 1.00 88.88 149 LYS A CA 1
ATOM 1257 C C . LYS A 1 149 ? -18.036 4.243 2.414 1.00 88.88 149 LYS A C 1
ATOM 1259 O O . LYS A 1 149 ? -18.620 3.500 3.197 1.00 88.88 149 LYS A O 1
ATOM 1264 N N . ILE A 1 150 ? -16.734 4.137 2.168 1.00 90.44 150 ILE A N 1
ATOM 1265 C CA . ILE A 1 150 ? -15.884 3.148 2.813 1.00 90.44 150 ILE A CA 1
ATOM 1266 C C . ILE A 1 150 ? -14.678 3.848 3.416 1.00 90.44 150 ILE A C 1
ATOM 1268 O O . ILE A 1 150 ? -13.927 4.546 2.732 1.00 90.44 150 ILE A O 1
ATOM 1272 N N . ILE A 1 151 ? -14.485 3.615 4.709 1.00 91.12 151 ILE A N 1
ATOM 1273 C CA . ILE A 1 151 ? -13.272 3.990 5.427 1.00 91.12 151 ILE A CA 1
ATOM 1274 C C . ILE A 1 151 ? -12.458 2.730 5.683 1.00 91.12 151 ILE A C 1
ATOM 1276 O O . ILE A 1 151 ? -12.989 1.726 6.157 1.00 91.12 151 ILE A O 1
ATOM 1280 N N . PHE A 1 152 ? -11.161 2.807 5.409 1.00 91.25 152 PHE A N 1
ATOM 1281 C CA . PHE A 1 152 ? -10.185 1.770 5.696 1.00 91.25 152 PHE A CA 1
ATOM 1282 C C . PHE A 1 152 ? -9.270 2.223 6.831 1.00 91.25 152 PHE A C 1
ATOM 1284 O O . PHE A 1 152 ? -8.516 3.191 6.695 1.00 91.25 152 PHE A O 1
ATOM 1291 N N . PHE A 1 153 ? -9.308 1.478 7.929 1.00 92.94 153 PHE A N 1
ATOM 1292 C CA . PHE A 1 153 ? -8.349 1.552 9.020 1.00 92.94 153 PHE A CA 1
ATOM 1293 C C . PHE A 1 153 ? -7.270 0.509 8.775 1.00 92.94 153 PHE A C 1
ATOM 1295 O O . PHE A 1 153 ? -7.540 -0.690 8.812 1.00 92.94 153 PHE A O 1
ATOM 1302 N N . THR A 1 154 ? -6.061 0.965 8.474 1.00 91.12 154 THR A N 1
ATOM 1303 C CA . THR A 1 154 ? -4.960 0.090 8.070 1.00 91.12 154 THR A CA 1
ATOM 1304 C C . THR A 1 154 ? -3.882 0.077 9.146 1.00 91.12 154 THR A C 1
ATOM 1306 O O . THR A 1 154 ? -3.330 1.128 9.478 1.00 91.12 154 THR A O 1
ATOM 1309 N N . PHE A 1 155 ? -3.560 -1.110 9.651 1.00 88.00 155 PHE A N 1
ATOM 1310 C CA . PHE A 1 155 ? -2.588 -1.331 10.720 1.00 88.00 155 PHE A CA 1
ATOM 1311 C C . PHE A 1 155 ? -1.404 -2.143 10.214 1.00 88.00 155 PHE A C 1
ATOM 1313 O O . PHE A 1 155 ? -1.584 -3.107 9.468 1.00 88.00 155 PHE A O 1
ATOM 1320 N N . ASP A 1 156 ? -0.204 -1.792 10.672 1.00 85.06 156 ASP A N 1
ATOM 1321 C CA . ASP A 1 156 ? 0.981 -2.627 10.478 1.00 85.06 156 ASP A CA 1
ATOM 1322 C C . ASP A 1 156 ? 0.843 -3.907 11.323 1.00 85.06 156 ASP A C 1
ATOM 1324 O O . ASP A 1 156 ? 0.622 -3.841 12.535 1.00 85.06 156 ASP A O 1
ATOM 1328 N N . LEU A 1 157 ? 0.952 -5.088 10.704 1.00 81.06 157 LEU A N 1
ATOM 1329 C CA . LEU A 1 157 ? 0.839 -6.358 11.426 1.00 81.06 157 LEU A CA 1
ATOM 1330 C C . LEU A 1 157 ? 1.902 -6.505 12.517 1.00 81.06 157 LEU A C 1
ATOM 1332 O O . LEU A 1 157 ? 1.615 -7.098 13.554 1.00 81.06 157 LEU A O 1
ATOM 1336 N N . ARG A 1 158 ? 3.117 -5.985 12.316 1.00 79.44 158 ARG A N 1
ATOM 1337 C CA . ARG A 1 158 ? 4.177 -6.053 13.331 1.00 79.44 158 ARG A CA 1
ATOM 1338 C C . ARG A 1 158 ? 3.802 -5.223 14.542 1.00 79.44 158 ARG A C 1
ATOM 1340 O O . ARG A 1 158 ? 3.891 -5.741 15.645 1.00 79.44 158 ARG A O 1
ATOM 1347 N N . TYR A 1 159 ? 3.279 -4.015 14.332 1.00 84.75 159 TYR A N 1
ATOM 1348 C CA . TYR A 1 159 ? 2.726 -3.198 15.414 1.00 84.75 159 TYR A CA 1
ATOM 1349 C C . TYR A 1 159 ? 1.649 -3.967 16.194 1.00 84.75 159 TYR A C 1
ATOM 1351 O O . TYR A 1 159 ? 1.727 -4.091 17.415 1.00 84.75 159 TYR A O 1
ATOM 1359 N N . LEU A 1 160 ? 0.687 -4.585 15.500 1.00 87.38 160 LEU A N 1
ATOM 1360 C CA . LEU A 1 160 ? -0.342 -5.381 16.174 1.00 87.38 160 LEU A CA 1
ATOM 1361 C C . LEU A 1 160 ? 0.241 -6.586 16.939 1.00 87.38 160 LEU A C 1
ATOM 1363 O O . LEU A 1 160 ? -0.216 -6.887 18.042 1.00 87.38 160 LEU A O 1
ATOM 1367 N N . LYS A 1 161 ? 1.257 -7.267 16.389 1.00 84.56 161 LYS A N 1
ATOM 1368 C CA . LYS A 1 161 ? 1.930 -8.416 17.022 1.00 84.56 161 LYS A CA 1
ATOM 1369 C C . LYS A 1 161 ? 2.758 -8.006 18.245 1.00 84.56 161 LYS A C 1
ATOM 1371 O O . LYS A 1 161 ? 2.609 -8.623 19.297 1.00 84.56 161 LYS A O 1
ATOM 1376 N N . GLU A 1 162 ? 3.586 -6.971 18.130 1.00 85.75 162 GLU A N 1
ATOM 1377 C CA . GLU A 1 162 ? 4.472 -6.471 19.194 1.00 85.75 162 GLU A CA 1
ATOM 1378 C C . GLU A 1 162 ? 3.690 -6.041 20.435 1.00 85.75 162 GLU A C 1
ATOM 1380 O O . GLU A 1 162 ? 4.056 -6.386 21.559 1.00 85.75 162 GLU A O 1
ATOM 1385 N N . TYR A 1 163 ? 2.568 -5.351 20.230 1.00 88.31 163 TYR A N 1
ATOM 1386 C CA . TYR A 1 163 ? 1.694 -4.897 21.311 1.00 88.31 163 TYR A CA 1
ATOM 1387 C C . TYR A 1 163 ? 0.592 -5.909 21.669 1.00 88.31 163 TYR A C 1
ATOM 1389 O O . TYR A 1 163 ? -0.206 -5.661 22.574 1.00 88.31 163 TYR A O 1
ATOM 1397 N N . ASN A 1 164 ? 0.564 -7.072 21.004 1.00 89.38 164 ASN A N 1
ATOM 1398 C CA . ASN A 1 164 ? -0.420 -8.143 21.186 1.00 89.38 164 ASN A CA 1
ATOM 1399 C C . ASN A 1 164 ? -1.882 -7.643 21.100 1.00 89.38 164 ASN A C 1
ATOM 1401 O O . ASN A 1 164 ? -2.739 -8.020 21.904 1.00 89.38 164 ASN A O 1
ATOM 1405 N N . ILE A 1 165 ? -2.161 -6.787 20.115 1.00 93.19 165 ILE A N 1
ATOM 1406 C CA . ILE A 1 165 ? -3.476 -6.189 19.857 1.00 93.19 165 ILE A CA 1
ATOM 1407 C C . ILE A 1 165 ? -4.315 -7.182 19.052 1.00 93.19 165 ILE A C 1
ATOM 1409 O O . ILE A 1 165 ? -4.177 -7.281 17.837 1.00 93.19 165 ILE A O 1
ATOM 1413 N N . ARG A 1 166 ? -5.191 -7.929 19.730 1.00 92.25 166 ARG A N 1
ATOM 1414 C CA . ARG A 1 166 ? -6.015 -8.992 19.114 1.00 92.25 166 ARG A CA 1
ATOM 1415 C C . ARG A 1 166 ? -7.446 -8.594 18.801 1.00 92.25 166 ARG A C 1
ATOM 1417 O O . ARG A 1 166 ? -8.161 -9.360 18.164 1.00 92.25 166 ARG A O 1
ATOM 1424 N N . GLN A 1 167 ? -7.869 -7.441 19.288 1.00 94.81 167 GLN A N 1
ATOM 1425 C CA . GLN A 1 167 ? -9.232 -6.958 19.179 1.00 94.81 167 GLN A CA 1
ATOM 1426 C C . GLN A 1 167 ? -9.208 -5.439 19.206 1.00 94.81 167 GLN A C 1
ATOM 1428 O O . GLN A 1 167 ? -8.431 -4.864 19.977 1.00 94.81 167 GLN A O 1
ATOM 1433 N N . ILE A 1 168 ? -10.031 -4.820 18.365 1.00 96.62 168 ILE A N 1
ATOM 1434 C CA . ILE A 1 168 ? -10.113 -3.367 18.264 1.00 96.62 168 ILE A CA 1
ATOM 1435 C C . ILE A 1 168 ? -11.557 -2.881 18.180 1.00 96.62 168 ILE A C 1
ATOM 1437 O O . ILE A 1 168 ? -12.433 -3.585 17.674 1.00 96.62 168 ILE A O 1
ATOM 1441 N N . ASP A 1 169 ? -11.745 -1.632 18.586 1.00 96.25 169 ASP A N 1
ATOM 1442 C CA . ASP A 1 169 ? -12.964 -0.864 18.372 1.00 96.25 169 ASP A CA 1
ATOM 1443 C C . ASP A 1 169 ? -12.660 0.308 17.441 1.00 96.25 169 ASP A C 1
ATOM 1445 O O . ASP A 1 169 ? -11.701 1.052 17.657 1.00 96.25 169 ASP A O 1
ATOM 1449 N N . CYS A 1 170 ? -13.486 0.502 16.417 1.00 95.88 170 CYS A N 1
ATOM 1450 C CA . CYS A 1 170 ? -13.375 1.621 15.487 1.00 95.88 170 CYS A CA 1
ATOM 1451 C C . CYS A 1 170 ? -14.524 2.602 15.709 1.00 95.88 170 CYS A C 1
ATOM 1453 O O . CYS A 1 170 ? -15.696 2.222 15.690 1.00 95.88 170 CYS A O 1
ATOM 1455 N N . ILE A 1 171 ? -14.181 3.877 15.864 1.00 94.31 171 ILE A N 1
ATOM 1456 C CA . ILE A 1 171 ? -15.120 4.980 16.035 1.00 94.31 171 ILE A CA 1
ATOM 1457 C C . ILE A 1 171 ? -14.920 5.985 14.905 1.00 94.31 171 ILE A C 1
ATOM 1459 O O . ILE A 1 171 ? -13.808 6.460 14.658 1.00 94.31 171 ILE A O 1
ATOM 1463 N N . VAL A 1 172 ? -16.022 6.343 14.252 1.00 93.31 172 VAL A N 1
ATOM 1464 C CA . VAL A 1 172 ? -16.084 7.383 13.227 1.00 93.31 172 VAL A CA 1
ATOM 1465 C C . VAL A 1 172 ? -17.146 8.398 13.617 1.00 93.31 172 VAL A C 1
ATOM 1467 O O . VAL A 1 172 ? -18.322 8.074 13.767 1.00 93.31 172 VAL A O 1
ATOM 1470 N N . GLN A 1 173 ? -16.741 9.652 13.760 1.00 91.62 173 GLN A N 1
ATOM 1471 C CA . GLN A 1 173 ? -17.620 10.746 14.133 1.00 91.62 173 GLN A CA 1
ATOM 1472 C C . GLN A 1 173 ? -17.647 11.803 13.031 1.00 91.62 173 GLN A C 1
ATOM 1474 O O . GLN A 1 173 ? -16.610 12.317 12.608 1.00 91.62 173 GLN A O 1
ATOM 1479 N N . THR A 1 174 ? -18.857 12.146 12.598 1.00 85.88 174 THR A N 1
ATOM 1480 C CA . THR A 1 174 ? -19.136 13.318 11.766 1.00 85.88 174 THR A CA 1
ATOM 1481 C C . THR A 1 174 ? -19.711 14.433 12.642 1.00 85.88 174 THR A C 1
ATOM 1483 O O . THR A 1 174 ? -19.933 14.260 13.842 1.00 85.88 174 THR A O 1
ATOM 1486 N N . THR A 1 175 ? -19.991 15.600 12.061 1.00 82.69 175 THR A N 1
ATOM 1487 C CA . THR A 1 175 ? -20.665 16.701 12.775 1.00 82.69 175 THR A CA 1
ATOM 1488 C C . THR A 1 175 ? -22.070 16.341 13.253 1.00 82.69 175 THR A C 1
ATOM 1490 O O . THR A 1 175 ? -22.566 16.956 14.193 1.00 82.69 175 THR A O 1
ATOM 1493 N N . GLN A 1 176 ? -22.712 15.364 12.611 1.00 83.38 176 GLN A N 1
ATOM 1494 C CA . GLN A 1 176 ? -24.118 15.027 12.835 1.00 83.38 176 GLN A CA 1
ATOM 1495 C C . GLN A 1 176 ? -24.314 13.655 13.479 1.00 83.38 176 GLN A C 1
ATOM 1497 O O . GLN A 1 176 ? -25.327 13.436 14.140 1.00 83.38 176 GLN A O 1
ATOM 1502 N N . LYS A 1 177 ? -23.390 12.715 13.258 1.00 87.25 177 LYS A N 1
ATOM 1503 C CA . LYS A 1 177 ? -23.574 11.308 13.618 1.00 87.25 177 LYS A CA 1
ATOM 1504 C C . LYS A 1 177 ? -22.318 10.709 14.227 1.00 87.25 177 LYS A C 1
ATOM 1506 O O . LYS A 1 177 ? -21.194 11.134 13.962 1.00 87.25 177 LYS A O 1
ATOM 1511 N N . HIS A 1 178 ? -22.548 9.689 15.039 1.00 89.94 178 HIS A N 1
ATOM 1512 C CA . HIS A 1 178 ? -21.522 8.879 15.662 1.00 89.94 178 HIS A CA 1
ATOM 1513 C C . HIS A 1 178 ? -21.724 7.432 15.227 1.00 89.94 178 HIS A C 1
ATOM 1515 O O . HIS A 1 178 ? -22.825 6.894 15.345 1.00 89.94 178 HIS A O 1
ATOM 1521 N N . TYR A 1 179 ? -20.662 6.830 14.713 1.00 91.00 179 TYR A N 1
ATOM 1522 C CA . TYR A 1 179 ? -20.644 5.472 14.211 1.00 91.00 179 TYR A CA 1
ATOM 1523 C C . TYR A 1 179 ? -19.577 4.686 14.956 1.00 91.00 179 TYR A C 1
ATOM 1525 O O . TYR A 1 179 ? -18.462 5.171 15.144 1.00 91.00 179 TYR A O 1
ATOM 1533 N N . GLN A 1 180 ? -19.914 3.464 15.349 1.00 92.88 180 GLN A N 1
ATOM 1534 C CA . GLN A 1 180 ? -19.012 2.599 16.087 1.00 92.88 180 GLN A CA 1
ATOM 1535 C C . GLN A 1 180 ? -19.145 1.159 15.596 1.00 92.88 180 GLN A C 1
ATOM 1537 O O . GLN A 1 180 ? -20.248 0.687 15.322 1.00 92.88 180 GLN A O 1
ATOM 1542 N N . SER A 1 181 ? -18.010 0.477 15.492 1.00 91.12 181 SER A N 1
ATOM 1543 C CA . SER A 1 181 ? -17.919 -0.969 15.321 1.00 91.12 181 SER A CA 1
ATOM 1544 C C . SER A 1 181 ? -17.000 -1.503 16.410 1.00 91.12 181 SER A C 1
ATOM 1546 O O . SER A 1 181 ? -15.827 -1.132 16.439 1.00 91.12 181 SER A O 1
ATOM 1548 N N . CYS A 1 182 ? -17.531 -2.336 17.300 1.00 92.62 182 CYS A N 1
ATOM 1549 C CA . CYS A 1 182 ? -16.786 -2.881 18.434 1.00 92.62 182 CYS A CA 1
ATOM 1550 C C . CYS A 1 182 ? -16.371 -4.330 18.208 1.00 92.62 182 CYS A C 1
ATOM 1552 O O . CYS A 1 182 ? -16.925 -5.017 17.347 1.00 92.62 182 CYS A O 1
ATOM 1554 N N . ASP A 1 183 ? -15.453 -4.791 19.050 1.00 92.69 183 ASP A N 1
ATOM 1555 C CA . ASP A 1 183 ? -15.080 -6.192 19.215 1.00 92.69 183 ASP A CA 1
ATOM 1556 C C . ASP A 1 183 ? -14.590 -6.851 17.918 1.00 92.69 183 ASP A C 1
ATOM 1558 O O . ASP A 1 183 ? -14.772 -8.050 17.685 1.00 92.69 183 ASP A O 1
ATOM 1562 N N . ILE A 1 184 ? -13.932 -6.069 17.059 1.00 93.56 184 ILE A N 1
ATOM 1563 C CA . ILE A 1 184 ? -13.390 -6.558 15.795 1.00 93.56 184 ILE A CA 1
ATOM 1564 C C . ILE A 1 184 ? -12.188 -7.445 16.107 1.00 93.56 184 ILE A C 1
ATOM 1566 O O . ILE A 1 184 ? -11.128 -6.966 16.511 1.00 93.56 184 ILE A O 1
ATOM 1570 N N . ASN A 1 185 ? -12.359 -8.752 15.929 1.00 92.50 185 ASN A N 1
ATOM 1571 C CA . ASN A 1 185 ? -11.337 -9.747 16.222 1.00 92.50 185 ASN A CA 1
ATOM 1572 C C . ASN A 1 185 ? -10.264 -9.789 15.123 1.00 92.50 185 ASN A C 1
ATOM 1574 O O . ASN A 1 185 ? -10.569 -9.980 13.948 1.00 92.50 185 ASN A O 1
ATOM 1578 N N . LEU A 1 186 ? -9.001 -9.658 15.527 1.00 89.44 186 LEU A N 1
ATOM 1579 C CA . LEU A 1 186 ? -7.832 -9.697 14.651 1.00 89.44 186 LEU A CA 1
ATOM 1580 C C . LEU A 1 186 ? -6.992 -10.977 14.809 1.00 89.44 186 LEU A C 1
ATOM 1582 O O . LEU A 1 186 ? -5.989 -11.134 14.120 1.00 89.44 186 LEU A O 1
ATOM 1586 N N . THR A 1 187 ? -7.368 -11.896 15.705 1.00 84.25 187 THR A N 1
ATOM 1587 C CA . THR A 1 187 ? -6.535 -13.034 16.148 1.00 84.25 187 THR A CA 1
ATOM 1588 C C . THR A 1 187 ? -6.026 -13.906 15.001 1.00 84.25 187 THR A C 1
ATOM 1590 O O . THR A 1 187 ? -4.870 -14.321 15.028 1.00 84.25 187 THR A O 1
ATOM 1593 N N . GLU A 1 188 ? -6.857 -14.176 13.994 1.00 78.38 188 GLU A N 1
ATOM 1594 C CA . GLU A 1 188 ? -6.489 -15.022 12.849 1.00 78.38 188 GLU A CA 1
ATOM 1595 C C . GLU A 1 188 ? -5.375 -14.404 11.997 1.00 78.38 188 GLU A C 1
ATOM 1597 O O . GLU A 1 188 ? -4.560 -15.124 11.430 1.00 78.38 188 GLU A O 1
ATOM 1602 N N . TYR A 1 189 ? -5.283 -13.074 11.967 1.00 72.88 189 TYR A N 1
ATOM 1603 C CA . TYR A 1 189 ? -4.262 -12.359 11.203 1.00 72.88 189 TYR A CA 1
ATOM 1604 C C . TYR A 1 189 ? -2.922 -12.267 11.944 1.00 72.88 189 TYR A C 1
ATOM 1606 O O . TYR A 1 189 ? -1.913 -11.915 11.339 1.00 72.88 189 TYR A O 1
ATOM 1614 N N . LEU A 1 190 ? -2.901 -12.572 13.247 1.00 71.19 190 LEU A N 1
ATOM 1615 C CA . LEU A 1 190 ? -1.721 -12.468 14.114 1.00 71.19 190 LEU A CA 1
ATOM 1616 C C . LEU A 1 190 ? -0.966 -13.792 14.290 1.00 71.19 190 LEU A C 1
ATOM 1618 O O . LEU A 1 190 ? 0.056 -13.802 14.983 1.00 71.19 190 LEU A O 1
ATOM 1622 N N . GLN A 1 191 ? -1.457 -14.885 13.700 1.00 65.12 191 GLN A N 1
ATOM 1623 C CA . GLN A 1 191 ? -0.747 -16.170 13.656 1.00 65.12 191 GLN A CA 1
ATOM 1624 C C . GLN A 1 191 ? 0.499 -16.080 12.757 1.00 65.12 191 GLN A C 1
ATOM 1626 O O . GLN A 1 191 ? 1.416 -16.897 12.975 1.00 65.12 191 GLN A O 1
#

Nearest PDB structures (foldseek):
  2c9a-assembly1_A  TM=6.849E-01  e=1.305E-01  Homo sapiens
  2ee9-assembly1_A  TM=5.807E-01  e=4.876E-02  Homo sapiens
  3jcb-assembly1_B  TM=5.343E-01  e=6.632E-02  Homo sapiens
  4jy5-assembly1_L  TM=5.315E-01  e=1.388E-01  Homo sapiens
  4fqq-assembly3_E  TM=4.837E-01  e=1.569E-01  Homo sapiens

Mean predicted aligned error: 12.92 Å

Radius of gyration: 20.19 Å; Cα contacts (8 Å, |Δi|>4): 209; chains: 1; bounding box: 48×38×55 Å

=== Feature glossary ===
The record interleaves many kinds of information about one protein. Here is each kind framed as the question it answers.

Q: What does the local fold look like, residue by residue?
A: A 3Di character summarizes, for each residue, the relative orientation of the Cα frame of its nearest spatial neighbor. Because it encodes fold topology rather than chemistry, 3Di alignments detect remote structural similarity that sequence alignment misses.

Q: Which residues are in helices, strands, or loops?
A: Secondary structure is the local, repeating backbone conformation. DSSP classifies it into eight states by reading the hydrogen-bond network: three helix types (H, G, I), two β types (E, B), two non-regular types (T, S), and unstructured coil (-).

Q: How big and how compact is the whole molecule?
A: Three whole-structure scalars: the radius of gyration (RMS distance of Cα from centroid, in Å), the count of Cα–Cα contacts (pairs closer than 8 Å and separated by more than four residues in sequence — i.e. tertiary, not local, contacts), and the bounding-box dimensions. Together they distinguish compact globular folds from extended fibres or disordered chains.

Q: How confident is the AlphaFold model at each residue?
A: For AlphaFold models, the B-factor field carries pLDDT — the model's own estimate of local accuracy on a 0–100 scale. Regions with pLDDT<50 should be treated as essentially unmodeled; they often correspond to intrinsically disordered segments.

Q: What family and function is it annotated with?
A: Functional annotations link the protein to curated databases. InterPro entries identify conserved domains and families by matching the sequence against member-database signatures (Pfam, PROSITE, CDD, …). Gene Ontology (GO) terms describe molecular function, biological process, and cellular component in a controlled vocabulary. CATH places the structure in a hierarchical fold classification (Class/Architecture/Topology/Homologous-superfamily). The organism is the source species.

Q: What known structures does this most resemble?
A: Nearest PDB neighbors are the top structural matches found by Foldseek when searching this structure against the entire Protein Data Bank. Each hit reports a TM-score (0 to 1; >0.5 almost always implies the same fold) and an E-value. These are *structural* homologs — they may share no detectable sequence similarity.

Q: Which residues are buried vs exposed?
A: Solvent-accessible surface area (SASA) is the area in Å² traced out by the centre of a 1.4 Å probe sphere (a water molecule) rolled over the protein's van der Waals surface (Shrake–Rupley / Lee–Richards construction). Buried residues have near-zero SASA; fully exposed residues can exceed 200 Å². The total SASA scales roughly with the number of surface residues.

Q: What are the backbone torsion angles?
A: φ (phi) and ψ (psi) are the two rotatable backbone dihedrals per residue: φ is the C(i-1)–N–Cα–C torsion, ψ is the N–Cα–C–N(i+1) torsion, both in degrees on (−180°, 180°]. α-helical residues cluster near (−60°, −45°); β-strand residues near (−120°, +130°). A Ramachandran plot is simply a scatter of (φ, ψ) for every residue.

Q: Are the domains correctly placed relative to each other?
A: Predicted aligned error is AlphaFold's pairwise confidence. Unlike pLDDT (per-residue), PAE is per-residue-pair and captures whether two parts of the structure are correctly placed relative to each other. Units are ångströms of expected positional error.

Q: What if only a Cα trace is available?
A: P-SEA three-state annotation labels each residue as helix, strand, or coil based purely on the geometry of the Cα trace. It serves as a fallback when the full backbone (and thus DSSP) is unavailable.

Q: What is the amino-acid chain?
A: This is the polypeptide sequence — one letter per residue, N-terminus first. Length ranges from a few dozen residues for small domains to over a thousand for large multi-domain proteins.

Q: What do the rendered images show?
A: The six renders are orthographic views along the three Cartesian axes in both directions. Representation (cartoon, sticks, or surface) and color scheme (sequence-rainbow or by-chain) vary across proteins so the training set covers all the common visualization conventions.

Q: What do the diagnostic plots show?
A: Plot images: a contact map (which residues are close in 3D, as an N×N binary image), a Ramachandran scatter (backbone torsion angles, revealing secondary-structure composition at a glance), and — for AlphaFold structures — a PAE heatmap (pairwise prediction confidence).

Q: How mobile is each atom in the crystal?
A: B-factor (Debye–Waller factor) reflects atomic displacement in the crystal lattice. It is an experimental observable (units Å²), not a prediction; low values mean the atom is pinned down, high values mean it moves or is heterogeneous across the crystal.

Q: Where is each backbone atom in 3D?
A: The mmCIF table is the protein's shape written out atom by atom. For each backbone N, Cα, C, and carbonyl O, it records an (x, y, z) coordinate triple in Å plus the residue type, chain letter, and residue number.